Protein AF-A0A3D5P0X3-F1 (afdb_monomer_lite)

pLDDT: mean 80.42, std 10.32, range [43.16, 95.12]

Radius of gyration: 18.26 Å; chains: 1; bounding box: 41×41×48 Å

Foldseek 3Di:
DWDWDWDWDDDPVVLEIKIKTKIKDKDKDADPFWIKIKMKIKMKMWCPPVQVVVQVVCVVVVHDRDDGDIDHDIDMWMKIKIKTKGFPDDDPFKTKIKMWIWMQIPPQGTQKIKIFIKIKGWDADVVPRWIKIKIKTAQIWMDGSDDPSCVVQADTDGKIKIKIWTAPDQFKIKMKMWMACLRDDRDIDIDIDIDGHHSDDDGDDPVVVSDD

Structure (mmCIF, N/CA/C/O backbone):
data_AF-A0A3D5P0X3-F1
#
_entry.id   AF-A0A3D5P0X3-F1
#
loop_
_atom_site.group_PDB
_atom_site.id
_atom_site.type_symbol
_atom_site.label_atom_id
_atom_site.label_alt_id
_atom_site.label_comp_id
_atom_site.label_asym_id
_atom_site.label_entity_id
_atom_site.label_seq_id
_atom_site.pdbx_PDB_ins_code
_atom_site.Cartn_x
_atom_site.Cartn_y
_atom_site.Cartn_z
_atom_site.occupancy
_atom_site.B_iso_or_equiv
_atom_site.auth_seq_id
_atom_site.auth_comp_id
_atom_site.auth_asym_id
_atom_site.auth_atom_id
_atom_site.pdbx_PDB_model_num
ATOM 1 N N . ASN A 1 1 ? -14.175 -5.660 -3.472 1.00 75.94 1 ASN A N 1
ATOM 2 C CA . ASN A 1 1 ? -13.799 -4.363 -4.068 1.00 75.94 1 ASN A CA 1
ATOM 3 C C . ASN A 1 1 ? -13.168 -4.604 -5.422 1.00 75.94 1 ASN A C 1
ATOM 5 O O . ASN A 1 1 ? -12.613 -5.679 -5.632 1.00 75.94 1 ASN A O 1
ATOM 9 N N . ILE A 1 2 ? -13.325 -3.655 -6.342 1.00 74.50 2 ILE A N 1
ATOM 10 C CA . ILE A 1 2 ? -12.630 -3.659 -7.630 1.00 74.50 2 ILE A CA 1
ATOM 11 C C . ILE A 1 2 ? -11.729 -2.434 -7.622 1.00 74.50 2 ILE A C 1
ATOM 13 O O . ILE A 1 2 ? -12.225 -1.319 -7.481 1.00 74.50 2 ILE A O 1
ATOM 17 N N . ASP A 1 3 ? -10.432 -2.665 -7.766 1.00 70.56 3 ASP A N 1
ATOM 18 C CA . ASP A 1 3 ? -9.406 -1.637 -7.711 1.00 70.56 3 ASP A CA 1
ATOM 19 C C . ASP A 1 3 ? -8.737 -1.554 -9.088 1.00 70.56 3 ASP A C 1
ATOM 21 O O . ASP A 1 3 ? -8.225 -2.552 -9.606 1.00 70.56 3 ASP A O 1
ATOM 25 N N . LEU A 1 4 ? -8.765 -0.366 -9.691 1.00 76.19 4 LEU A N 1
ATOM 26 C CA . LEU A 1 4 ? -8.004 -0.039 -10.894 1.00 76.19 4 LEU A CA 1
ATOM 27 C C . LEU A 1 4 ? -6.838 0.854 -10.481 1.00 76.19 4 LEU A C 1
ATOM 29 O O . LEU A 1 4 ? -7.036 1.899 -9.861 1.00 76.19 4 LEU A O 1
ATOM 33 N N . TYR A 1 5 ? -5.633 0.443 -10.843 1.00 73.81 5 TYR A N 1
ATOM 34 C CA . TYR A 1 5 ? -4.409 1.166 -10.559 1.00 73.81 5 TYR A CA 1
ATOM 35 C C . TYR A 1 5 ? -3.684 1.497 -11.853 1.00 73.81 5 TYR A C 1
ATOM 37 O O . TYR A 1 5 ? -3.504 0.633 -12.710 1.00 73.81 5 TYR A O 1
ATOM 45 N N . TYR A 1 6 ? -3.238 2.742 -11.960 1.00 78.25 6 TYR A N 1
ATOM 46 C CA . TYR A 1 6 ? -2.303 3.182 -12.978 1.00 78.25 6 TYR A CA 1
ATOM 47 C C . TYR A 1 6 ? -1.225 4.021 -12.300 1.00 78.25 6 TYR A C 1
ATOM 49 O O . TYR A 1 6 ? -1.551 5.012 -11.643 1.00 78.25 6 TYR A O 1
ATOM 57 N N . ALA A 1 7 ? 0.041 3.642 -12.446 1.00 78.62 7 ALA A N 1
ATOM 58 C CA . ALA A 1 7 ? 1.148 4.473 -12.000 1.00 78.62 7 ALA A CA 1
ATOM 59 C C . ALA A 1 7 ? 2.277 4.549 -12.995 1.00 78.62 7 ALA A C 1
ATOM 61 O O . ALA A 1 7 ? 2.574 3.606 -13.716 1.00 78.62 7 ALA A O 1
ATOM 62 N N . ILE A 1 8 ? 2.929 5.698 -12.938 1.00 82.19 8 ILE A N 1
ATOM 63 C CA . ILE A 1 8 ? 4.083 6.052 -13.736 1.00 82.19 8 ILE A CA 1
ATOM 64 C C . ILE A 1 8 ? 5.255 6.054 -12.761 1.00 82.19 8 ILE A C 1
ATOM 66 O O . ILE A 1 8 ? 5.309 6.879 -11.846 1.00 82.19 8 ILE A O 1
ATOM 70 N N . LEU A 1 9 ? 6.154 5.089 -12.908 1.00 78.06 9 LEU A N 1
ATOM 71 C CA . LEU A 1 9 ? 7.350 4.960 -12.091 1.00 78.06 9 LEU A CA 1
ATOM 72 C C . LEU A 1 9 ? 8.525 5.563 -12.850 1.00 78.06 9 LEU A C 1
ATOM 74 O O . LEU A 1 9 ? 8.864 5.103 -13.937 1.00 78.06 9 LEU A O 1
ATOM 78 N N . THR A 1 10 ? 9.157 6.581 -12.270 1.00 75.38 10 THR A N 1
ATOM 79 C CA . THR A 1 10 ? 10.343 7.229 -12.842 1.00 75.38 10 THR A CA 1
ATOM 80 C C . THR A 1 10 ? 11.492 7.227 -11.848 1.00 75.38 10 THR A C 1
ATOM 82 O O . THR A 1 10 ? 11.309 7.672 -10.714 1.00 75.38 10 THR A O 1
ATOM 85 N N . ASN A 1 11 ? 12.682 6.816 -12.282 1.00 73.12 11 ASN A N 1
ATOM 86 C CA . ASN A 1 11 ? 13.929 6.985 -11.545 1.00 73.12 11 ASN A CA 1
ATOM 87 C C . ASN A 1 11 ? 14.960 7.690 -12.438 1.00 73.12 11 ASN A C 1
ATOM 89 O O . ASN A 1 11 ? 15.508 7.099 -13.363 1.00 73.12 11 ASN A O 1
ATOM 93 N N . ARG A 1 12 ? 15.217 8.968 -12.133 1.00 73.75 12 ARG A N 1
ATOM 94 C CA . ARG A 1 12 ? 16.152 9.825 -12.879 1.00 73.75 12 ARG A CA 1
ATOM 95 C C . ARG A 1 12 ? 17.614 9.404 -12.746 1.00 73.75 12 ARG A C 1
ATOM 97 O O . ARG A 1 12 ? 18.370 9.624 -13.678 1.00 73.75 12 ARG A O 1
ATOM 104 N N . GLU A 1 13 ? 18.024 8.834 -11.612 1.00 72.94 13 GLU A N 1
ATOM 105 C CA . GLU A 1 13 ? 19.428 8.438 -11.398 1.00 72.94 13 GLU A CA 1
ATOM 106 C C . GLU A 1 13 ? 19.843 7.287 -12.321 1.00 72.94 13 GLU A C 1
ATOM 108 O O . GLU A 1 13 ? 21.011 7.157 -12.671 1.00 72.94 13 GLU A O 1
ATOM 113 N N . SER A 1 14 ? 18.876 6.457 -12.706 1.00 68.31 14 SER A N 1
ATOM 114 C CA . SER A 1 14 ? 19.060 5.282 -13.555 1.00 68.31 14 SER A CA 1
ATOM 115 C C . SER A 1 14 ? 18.436 5.426 -14.943 1.00 68.31 14 SER A C 1
ATOM 117 O O . SER A 1 14 ? 18.261 4.407 -15.599 1.00 68.31 14 SER A O 1
ATOM 119 N N . ASP A 1 15 ? 18.026 6.638 -15.331 1.00 74.50 15 ASP A N 1
ATOM 120 C CA . ASP A 1 15 ? 17.301 6.927 -16.579 1.00 74.50 15 ASP A CA 1
ATOM 121 C C . ASP A 1 15 ? 16.182 5.916 -16.887 1.00 74.50 15 ASP A C 1
ATOM 123 O O . ASP A 1 15 ? 16.147 5.241 -17.910 1.00 74.50 15 ASP A O 1
ATOM 127 N N . TYR A 1 16 ? 15.311 5.717 -15.900 1.00 74.44 16 TYR A N 1
ATOM 128 C CA . TYR A 1 16 ? 14.348 4.627 -15.910 1.00 74.44 16 TYR A CA 1
ATOM 129 C C . TYR A 1 16 ? 12.924 5.164 -15.867 1.00 74.44 16 TYR A C 1
ATOM 131 O O . TYR A 1 16 ? 12.566 5.920 -14.953 1.00 74.44 16 TYR A O 1
ATOM 139 N N . ARG A 1 17 ? 12.077 4.686 -16.783 1.00 82.00 17 ARG A N 1
ATOM 140 C CA . ARG A 1 17 ? 10.628 4.887 -16.742 1.00 82.00 17 ARG A CA 1
ATOM 141 C C . ARG A 1 17 ? 9.862 3.600 -17.053 1.00 82.00 17 ARG A C 1
ATOM 143 O O . ARG A 1 17 ? 10.198 2.850 -17.968 1.00 82.00 17 ARG A O 1
ATOM 150 N N . LEU A 1 18 ? 8.789 3.377 -16.298 1.00 83.25 18 LEU A N 1
ATOM 151 C CA . LEU A 1 18 ? 7.866 2.263 -16.487 1.00 83.25 18 LEU A CA 1
ATOM 152 C C . LEU A 1 18 ? 6.456 2.658 -16.052 1.00 83.25 18 LEU A C 1
ATOM 154 O O . LEU A 1 18 ? 6.269 3.184 -14.956 1.00 83.25 18 LEU A O 1
ATOM 158 N N . ASP A 1 19 ? 5.460 2.320 -16.858 1.00 84.69 19 ASP A N 1
ATOM 159 C CA . ASP A 1 19 ? 4.065 2.397 -16.446 1.00 84.69 19 ASP A CA 1
ATOM 160 C C . ASP A 1 19 ? 3.614 1.044 -15.896 1.00 84.69 19 ASP A C 1
ATOM 162 O O . ASP A 1 19 ? 3.943 -0.012 -16.439 1.00 84.69 19 ASP A O 1
ATOM 166 N N . LEU A 1 20 ? 2.817 1.078 -14.834 1.00 81.88 20 LEU A N 1
ATOM 167 C CA . LEU A 1 20 ? 2.130 -0.065 -14.255 1.00 81.88 20 LEU A CA 1
ATOM 168 C C . LEU A 1 20 ? 0.631 0.152 -14.356 1.00 81.88 20 LEU A C 1
ATOM 170 O O . LEU A 1 20 ? 0.114 1.138 -13.838 1.00 81.88 20 LEU A O 1
ATOM 174 N N . ILE A 1 21 ? -0.069 -0.806 -14.953 1.00 84.44 21 ILE A N 1
ATOM 175 C CA . ILE A 1 21 ? -1.528 -0.874 -14.923 1.00 84.44 21 ILE A CA 1
ATOM 176 C C . ILE A 1 21 ? -1.947 -2.156 -14.218 1.00 84.44 21 ILE A C 1
ATOM 178 O O . ILE A 1 21 ? -1.440 -3.229 -14.525 1.00 84.44 21 ILE A O 1
ATOM 182 N N . ALA A 1 22 ? -2.868 -2.075 -13.266 1.00 83.25 22 ALA A N 1
ATOM 183 C CA . ALA A 1 22 ? -3.399 -3.256 -12.606 1.00 83.25 22 ALA A CA 1
ATOM 184 C C . ALA A 1 22 ? -4.907 -3.149 -12.416 1.00 83.25 22 ALA A C 1
ATOM 186 O O . ALA A 1 22 ? -5.425 -2.102 -12.038 1.00 83.25 22 ALA A O 1
ATOM 187 N N . VAL A 1 23 ? -5.598 -4.261 -12.636 1.00 85.06 23 VAL A N 1
ATOM 188 C CA . VAL A 1 23 ? -7.005 -4.439 -12.273 1.00 85.06 23 VAL A CA 1
ATOM 189 C C . VAL A 1 23 ? -7.069 -5.571 -11.274 1.00 85.06 23 VAL A C 1
ATOM 191 O O . VAL A 1 23 ? -6.592 -6.670 -11.560 1.00 85.06 23 VAL A O 1
ATOM 194 N N . ARG A 1 24 ? -7.660 -5.323 -10.109 1.00 84.19 24 ARG A N 1
ATOM 195 C CA . ARG A 1 24 ? -7.753 -6.305 -9.033 1.00 84.19 24 ARG A CA 1
ATOM 196 C C . ARG A 1 24 ? -9.166 -6.402 -8.505 1.00 84.19 24 ARG A C 1
ATOM 198 O O . ARG A 1 24 ? -9.834 -5.397 -8.296 1.00 84.19 24 ARG A O 1
ATOM 205 N N . VAL A 1 25 ? -9.581 -7.625 -8.220 1.00 85.88 25 VAL A N 1
ATOM 206 C CA . VAL A 1 25 ? -10.756 -7.912 -7.409 1.00 85.88 25 VAL A CA 1
ATOM 207 C C . VAL A 1 25 ? -10.269 -8.420 -6.064 1.00 85.88 25 VAL A C 1
ATOM 209 O O . VAL A 1 25 ? -9.531 -9.402 -5.996 1.00 85.88 25 VAL A O 1
ATOM 212 N N . THR A 1 26 ? -10.670 -7.746 -4.992 1.00 85.50 26 THR A N 1
ATOM 213 C CA . THR A 1 26 ? -10.329 -8.111 -3.614 1.00 85.50 26 THR A CA 1
ATOM 214 C C . THR A 1 26 ? -11.579 -8.456 -2.816 1.00 85.50 26 THR A C 1
ATOM 216 O O . THR A 1 26 ? -12.656 -7.880 -3.008 1.00 85.50 26 THR A O 1
ATOM 219 N N . ASN A 1 27 ? -11.443 -9.401 -1.896 1.00 88.62 27 ASN A N 1
ATOM 220 C CA . ASN A 1 27 ? -12.455 -9.756 -0.916 1.00 88.62 27 ASN A CA 1
ATOM 221 C C . ASN A 1 27 ? -11.803 -9.756 0.467 1.00 88.62 27 ASN A C 1
ATOM 223 O O . ASN A 1 27 ? -10.800 -10.438 0.677 1.00 88.62 27 ASN A O 1
ATOM 227 N N . GLU A 1 28 ? -12.363 -8.975 1.388 1.00 88.12 28 GLU A N 1
ATOM 228 C CA . GLU A 1 28 ? -11.917 -8.902 2.773 1.00 88.12 28 GLU A CA 1
ATOM 229 C C . GLU A 1 28 ? -12.963 -9.529 3.695 1.00 88.12 28 GLU A C 1
ATOM 231 O O . GLU A 1 28 ? -14.154 -9.226 3.616 1.00 88.12 28 GLU A O 1
ATOM 236 N N . LYS A 1 29 ? -12.496 -10.375 4.614 1.00 91.62 29 LYS A N 1
ATOM 237 C CA . LYS A 1 29 ? -13.301 -10.960 5.680 1.00 91.62 29 LYS A CA 1
ATOM 238 C C . LYS A 1 29 ? -12.732 -10.567 7.036 1.00 91.62 29 LYS A C 1
ATOM 240 O O . LYS A 1 29 ? -11.593 -10.897 7.366 1.00 91.62 29 LYS A O 1
ATOM 245 N N . THR A 1 30 ? -13.553 -9.910 7.848 1.00 91.56 30 THR A N 1
ATOM 246 C CA . THR A 1 30 ? -13.236 -9.630 9.252 1.00 91.56 30 THR A CA 1
ATOM 247 C C . THR A 1 30 ? -13.530 -10.856 10.115 1.00 91.56 30 THR A C 1
ATOM 249 O O . THR A 1 30 ? -14.570 -11.501 9.982 1.00 91.56 30 THR A O 1
ATOM 252 N N . LEU A 1 31 ? -12.602 -11.174 11.008 1.00 92.06 31 LEU A N 1
ATOM 253 C CA . LEU A 1 31 ? -12.653 -12.272 11.968 1.00 92.06 31 LEU A CA 1
ATOM 254 C C . LEU A 1 31 ? -12.504 -11.706 13.388 1.00 92.06 31 LEU A C 1
ATOM 256 O O . LEU A 1 31 ? -12.133 -10.546 13.575 1.00 92.06 31 LEU A O 1
ATOM 260 N N . SER A 1 32 ? -12.763 -12.520 14.413 1.00 91.06 32 SER A N 1
ATOM 261 C CA . SER A 1 32 ? -12.636 -12.086 15.816 1.00 91.06 32 SER A CA 1
ATOM 262 C C . SER A 1 32 ? -11.223 -11.611 16.169 1.00 91.06 32 SER A C 1
ATOM 264 O O . SER A 1 32 ? -11.055 -10.679 16.951 1.00 91.06 32 SER A O 1
ATOM 266 N N . TRP A 1 33 ? -10.212 -12.225 15.556 1.00 89.88 33 TRP A N 1
ATOM 267 C CA . TRP A 1 33 ? -8.798 -11.956 15.796 1.00 89.88 33 TRP A CA 1
ATOM 268 C C . TRP A 1 33 ? -8.167 -10.990 14.784 1.00 89.88 33 TRP A C 1
ATOM 270 O O . TRP A 1 33 ? -6.977 -10.709 14.895 1.00 89.88 33 TRP A O 1
ATOM 280 N N . GLY A 1 34 ? -8.902 -10.479 13.789 1.00 90.75 34 GLY A N 1
ATOM 281 C CA . GLY A 1 34 ? -8.273 -9.701 12.719 1.00 90.75 34 GLY A CA 1
ATOM 282 C C . GLY A 1 34 ? -9.063 -9.622 11.418 1.00 90.75 34 GLY A C 1
ATOM 283 O O . GLY A 1 34 ? -10.290 -9.674 11.424 1.00 90.75 34 GLY A O 1
ATOM 284 N N . SER A 1 35 ? -8.366 -9.496 10.293 1.00 91.94 35 SER A N 1
ATOM 285 C CA . SER A 1 35 ? -8.963 -9.602 8.961 1.00 91.94 35 SER A CA 1
ATOM 286 C C . SER A 1 35 ? -8.053 -10.345 7.993 1.00 91.94 35 SER A C 1
ATOM 288 O O . SER A 1 35 ? -6.833 -10.413 8.162 1.00 91.94 35 SER A O 1
ATOM 290 N N . VAL A 1 36 ? -8.675 -10.945 6.985 1.00 92.69 36 VAL A N 1
ATOM 291 C CA . VAL A 1 36 ? -7.990 -11.596 5.872 1.00 92.69 36 VAL A CA 1
ATOM 292 C C . VAL A 1 36 ? -8.539 -11.004 4.589 1.00 92.69 36 VAL A C 1
ATOM 294 O O . VAL A 1 36 ? -9.752 -10.984 4.390 1.00 92.69 36 VAL A O 1
ATOM 297 N N . MET A 1 37 ? -7.649 -10.547 3.717 1.00 90.56 37 MET A N 1
ATOM 298 C CA . MET A 1 37 ? -7.975 -10.094 2.377 1.00 90.56 37 MET A CA 1
ATOM 299 C C . MET A 1 37 ? -7.301 -11.004 1.361 1.00 90.56 37 MET A C 1
ATOM 301 O O . MET A 1 37 ? -6.096 -11.238 1.420 1.00 90.56 37 MET A O 1
ATOM 305 N N . LEU A 1 38 ? -8.083 -11.492 0.409 1.00 92.56 38 LEU A N 1
ATOM 306 C CA . LEU A 1 38 ? -7.589 -12.204 -0.760 1.00 92.56 38 LEU A CA 1
ATOM 307 C C . LEU A 1 38 ? -7.955 -11.410 -2.003 1.00 92.56 38 LEU A C 1
ATOM 309 O O . LEU A 1 38 ? -8.989 -10.745 -2.045 1.00 92.56 38 LEU A O 1
ATOM 313 N N . GLY A 1 39 ? -7.118 -11.484 -3.024 1.00 89.44 39 GLY A N 1
ATOM 314 C CA . GLY A 1 39 ? -7.395 -10.835 -4.289 1.00 89.44 39 GLY A CA 1
ATOM 315 C C . GLY A 1 39 ? -6.774 -11.561 -5.458 1.00 89.44 39 GLY A C 1
ATOM 316 O O . GLY A 1 39 ? -5.798 -12.294 -5.313 1.00 89.44 39 GLY A O 1
ATOM 317 N N . PHE A 1 40 ? -7.360 -11.341 -6.620 1.00 92.31 40 PHE A N 1
ATOM 318 C CA . PHE A 1 40 ? -6.848 -11.805 -7.895 1.00 92.31 40 PHE A CA 1
ATOM 319 C C . PHE A 1 40 ? -7.005 -10.687 -8.918 1.00 92.31 40 PHE A C 1
ATOM 321 O O . PHE A 1 40 ? -7.856 -9.807 -8.769 1.00 92.31 40 PHE A O 1
ATOM 328 N N . GLY A 1 41 ? -6.181 -10.690 -9.953 1.00 90.12 41 GLY A N 1
ATOM 329 C CA . GLY A 1 41 ? -6.222 -9.611 -10.923 1.00 90.12 41 GLY A CA 1
ATOM 330 C C . GLY A 1 41 ? -5.272 -9.794 -12.083 1.00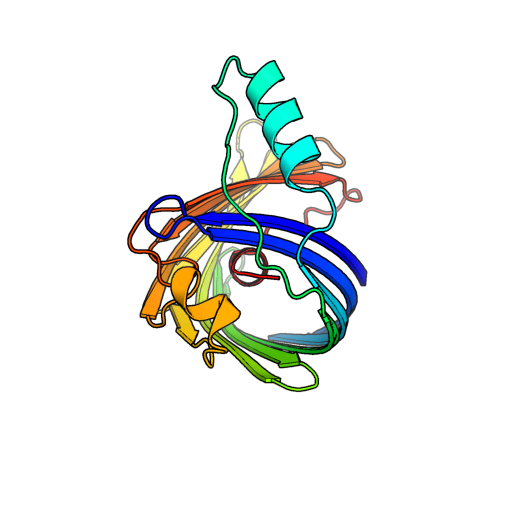 90.12 41 GLY A C 1
ATOM 331 O O . GLY A 1 41 ? -4.597 -10.811 -12.202 1.00 90.12 41 GLY A O 1
ATOM 332 N N . MET A 1 42 ? -5.187 -8.764 -12.908 1.00 89.38 42 MET A N 1
ATOM 333 C CA . MET A 1 42 ? -4.215 -8.649 -13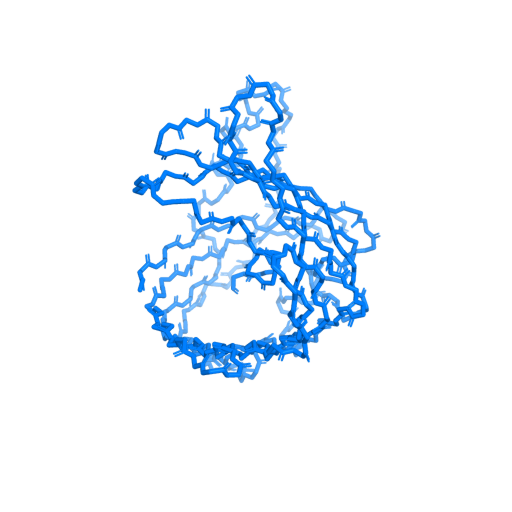.984 1.00 89.38 42 MET A CA 1
ATOM 334 C C . MET A 1 42 ? -3.307 -7.458 -13.714 1.00 89.38 42 MET A C 1
ATOM 336 O O . MET A 1 42 ? -3.758 -6.437 -13.198 1.00 89.38 42 MET A O 1
ATOM 340 N N . ILE A 1 43 ? -2.037 -7.590 -14.076 1.00 86.12 43 ILE A N 1
ATOM 341 C CA . ILE A 1 43 ? -1.056 -6.511 -14.041 1.00 86.12 43 ILE A CA 1
ATOM 342 C C . ILE A 1 43 ? -0.330 -6.451 -15.378 1.00 86.12 43 ILE A C 1
ATOM 344 O O . ILE A 1 43 ? 0.104 -7.476 -15.900 1.00 86.12 43 ILE A O 1
ATOM 348 N N . GLY A 1 44 ? -0.209 -5.254 -15.927 1.00 85.88 44 GLY A N 1
ATOM 349 C CA . GLY A 1 44 ? 0.640 -4.929 -17.056 1.00 85.88 44 GLY A CA 1
ATOM 350 C C . GLY A 1 44 ? 1.755 -3.997 -16.612 1.00 85.88 44 GLY A C 1
ATOM 351 O O . GLY A 1 44 ? 1.533 -3.126 -15.768 1.00 85.88 44 GLY A O 1
ATOM 352 N N . HIS A 1 45 ? 2.936 -4.151 -17.198 1.00 84.75 45 HIS A N 1
ATOM 353 C CA . HIS A 1 45 ? 3.962 -3.114 -17.164 1.00 84.75 45 HIS A CA 1
ATOM 354 C C . HIS A 1 45 ? 4.519 -2.848 -18.550 1.00 84.75 45 HIS A C 1
ATOM 356 O O . HIS A 1 45 ? 4.543 -3.767 -19.364 1.00 84.75 45 HIS A O 1
ATOM 362 N N . GLY A 1 46 ? 4.973 -1.623 -18.793 1.00 84.06 46 GLY A N 1
ATOM 363 C CA . GLY A 1 46 ? 5.570 -1.219 -20.062 1.00 84.06 46 GLY A CA 1
ATOM 364 C C . GLY A 1 46 ? 5.395 0.272 -20.320 1.00 84.06 46 GLY A C 1
ATOM 365 O O . GLY A 1 46 ? 5.325 1.064 -19.381 1.00 84.06 46 GLY A O 1
ATOM 366 N N . ASN A 1 47 ? 5.292 0.647 -21.593 1.00 87.75 47 ASN A N 1
ATOM 367 C CA . ASN A 1 47 ? 4.918 1.995 -22.007 1.00 87.75 47 ASN A CA 1
ATOM 368 C C . ASN A 1 47 ? 3.425 2.035 -22.350 1.00 87.75 47 ASN A C 1
ATOM 370 O O . ASN A 1 47 ? 3.001 1.593 -23.416 1.00 87.75 47 ASN A O 1
ATOM 374 N N . PHE A 1 48 ? 2.625 2.593 -21.447 1.00 86.81 48 PHE A N 1
ATOM 375 C CA . PHE A 1 48 ? 1.187 2.781 -21.617 1.00 86.81 48 PHE A CA 1
ATOM 376 C C . PHE A 1 48 ? 0.827 4.267 -21.752 1.00 86.81 48 PHE A C 1
ATOM 378 O O . PHE A 1 48 ? -0.290 4.670 -21.426 1.00 86.81 48 PHE A O 1
ATOM 385 N N . GLY A 1 49 ? 1.763 5.096 -22.227 1.00 84.31 49 GLY A N 1
ATOM 386 C CA . GLY A 1 49 ? 1.541 6.521 -22.468 1.00 84.31 49 GLY A CA 1
ATOM 387 C C . GLY A 1 49 ? 1.694 7.422 -21.239 1.00 84.31 49 GLY A C 1
ATOM 388 O O . GLY A 1 49 ? 1.272 8.582 -21.284 1.00 84.31 49 GLY A O 1
ATOM 389 N N . GLY A 1 50 ? 2.318 6.935 -20.168 1.00 83.44 50 GLY A N 1
ATOM 390 C CA . GLY A 1 50 ? 2.524 7.670 -18.925 1.00 83.44 50 GLY A CA 1
ATOM 391 C C . GLY A 1 50 ? 3.294 8.973 -19.100 1.00 83.44 50 GLY A C 1
ATOM 392 O O . GLY A 1 50 ? 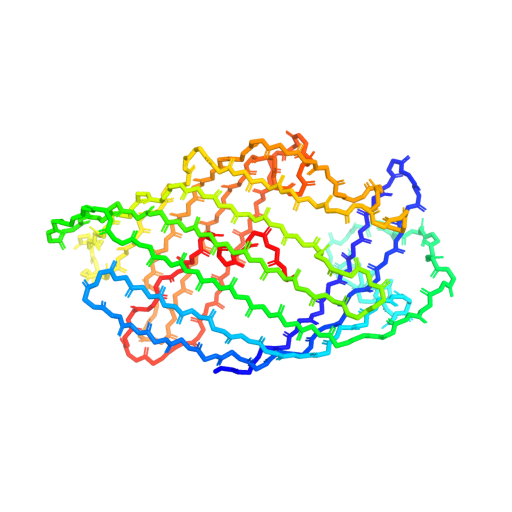2.939 9.958 -18.465 1.00 83.44 50 GLY A O 1
ATOM 393 N N . ALA A 1 51 ? 4.255 9.060 -20.024 1.00 85.62 51 ALA A N 1
ATOM 394 C CA . ALA A 1 51 ? 4.999 10.295 -20.282 1.00 85.62 51 ALA A CA 1
ATOM 395 C C . ALA A 1 51 ? 4.080 11.452 -20.692 1.00 85.62 51 ALA A C 1
ATOM 397 O O . ALA A 1 51 ? 4.259 12.571 -20.221 1.00 85.62 51 ALA A O 1
ATOM 398 N N . LYS A 1 52 ? 3.038 11.188 -21.495 1.00 85.75 52 LYS A N 1
ATOM 399 C CA . LYS A 1 52 ? 2.066 12.223 -21.882 1.00 85.75 52 LYS A CA 1
ATOM 400 C C . LYS A 1 52 ? 1.288 12.730 -20.673 1.00 85.75 52 LYS A C 1
ATOM 402 O O . LYS A 1 52 ? 1.119 13.935 -20.517 1.00 85.75 52 LYS A O 1
ATOM 407 N N . ILE A 1 53 ? 0.841 11.815 -19.811 1.00 84.25 53 ILE A N 1
ATOM 408 C CA . ILE A 1 53 ? 0.129 12.150 -18.571 1.00 84.25 53 ILE A CA 1
ATOM 409 C C . ILE A 1 53 ? 1.062 12.933 -17.640 1.00 84.25 53 ILE A C 1
ATOM 411 O O . ILE A 1 53 ? 0.665 13.961 -17.089 1.00 84.25 53 ILE A O 1
ATOM 415 N N . GLN A 1 54 ? 2.312 12.481 -17.517 1.00 83.38 54 GLN A N 1
ATOM 416 C CA . GLN A 1 54 ? 3.319 13.078 -16.655 1.00 83.38 54 GLN A CA 1
ATOM 417 C C . GLN A 1 54 ? 3.639 14.513 -17.064 1.00 83.38 54 GLN A C 1
ATOM 419 O O . GLN A 1 54 ? 3.531 15.453 -16.276 1.00 83.38 54 GLN A O 1
ATOM 424 N N . ASN A 1 55 ? 3.973 14.687 -18.336 1.00 85.75 55 ASN A N 1
ATOM 425 C CA . ASN A 1 55 ? 4.376 15.971 -18.882 1.00 85.75 55 ASN A CA 1
ATOM 426 C C . ASN A 1 55 ? 3.191 16.946 -18.959 1.00 85.75 55 ASN A C 1
ATOM 428 O O . ASN A 1 55 ? 3.378 18.152 -18.795 1.00 85.75 55 ASN A O 1
ATOM 432 N N . TRP A 1 56 ? 1.957 16.446 -19.101 1.00 86.31 56 TRP A N 1
ATOM 433 C CA . TRP A 1 56 ? 0.757 17.276 -19.000 1.00 86.31 56 TRP A CA 1
ATOM 434 C C . TRP A 1 56 ? 0.607 17.918 -17.613 1.00 86.31 56 TRP A C 1
ATOM 436 O O . TRP A 1 56 ? 0.424 19.134 -17.533 1.00 86.31 56 TRP A O 1
ATOM 446 N N . TYR A 1 57 ? 0.745 17.156 -16.519 1.00 80.75 57 TYR A N 1
ATOM 447 C CA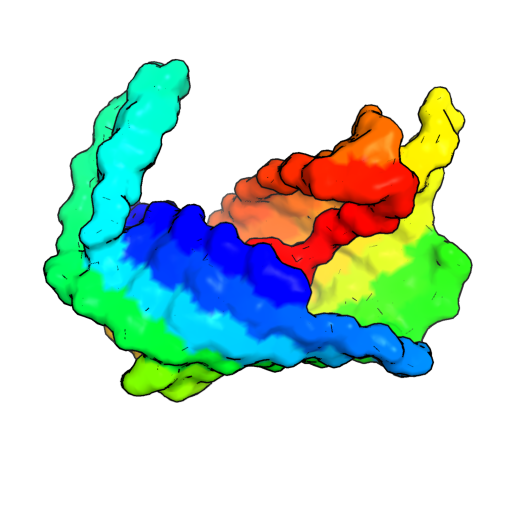 . TYR A 1 57 ? 0.634 17.746 -15.179 1.00 80.75 57 TYR A CA 1
ATOM 448 C C . TYR A 1 57 ? 1.858 18.603 -14.811 1.00 80.75 57 TYR A C 1
ATOM 450 O O . TYR A 1 57 ? 1.703 19.617 -14.131 1.00 80.75 57 TYR A O 1
ATOM 458 N N . HIS A 1 58 ? 3.060 18.264 -15.301 1.00 82.25 58 HIS A N 1
ATOM 459 C CA . HIS A 1 58 ? 4.246 19.124 -15.162 1.00 82.25 58 HIS A CA 1
ATOM 460 C C . HIS A 1 58 ? 4.004 20.496 -15.789 1.00 82.25 58 HIS A C 1
ATOM 462 O O . HIS A 1 58 ? 4.262 21.516 -15.151 1.00 82.25 58 HIS A O 1
ATOM 468 N N . LYS A 1 59 ? 3.425 20.522 -16.994 1.00 87.44 59 LYS A N 1
ATOM 469 C CA . LYS A 1 59 ? 3.083 21.758 -17.700 1.00 87.44 59 LYS A CA 1
ATOM 470 C C . LYS A 1 59 ? 2.094 22.621 -16.917 1.00 87.44 59 LYS A C 1
ATOM 472 O O . LYS A 1 59 ? 2.275 23.833 -16.861 1.00 87.44 59 LYS A O 1
ATOM 477 N N . LEU A 1 60 ? 1.083 22.017 -16.283 1.00 86.25 60 LEU A N 1
ATOM 478 C CA . LEU A 1 60 ? 0.143 22.746 -15.418 1.00 86.25 60 LEU A CA 1
ATOM 479 C C . LEU A 1 60 ? 0.831 23.376 -14.197 1.00 86.25 60 LEU A C 1
ATOM 481 O O . LEU A 1 60 ? 0.429 24.449 -13.759 1.00 86.25 60 LEU A O 1
ATOM 485 N N . GLY A 1 61 ? 1.866 22.722 -13.664 1.00 81.69 61 GLY A N 1
ATOM 486 C CA . GLY A 1 61 ? 2.657 23.212 -12.533 1.00 81.69 61 GLY A CA 1
ATOM 487 C C . GLY A 1 61 ? 3.841 24.112 -12.903 1.00 81.69 61 GLY A C 1
ATOM 488 O O . GLY A 1 61 ? 4.584 24.505 -12.010 1.00 81.69 61 GLY A O 1
ATOM 489 N N . GLY A 1 62 ? 4.051 24.422 -14.190 1.00 82.88 62 GLY A N 1
ATOM 490 C CA . GLY A 1 62 ? 5.206 25.203 -14.654 1.00 82.88 62 GLY A CA 1
ATOM 491 C C . GLY A 1 62 ? 6.550 24.468 -14.554 1.00 82.88 62 GLY A C 1
ATOM 492 O O . GLY A 1 62 ? 7.600 25.107 -14.536 1.00 82.88 62 GLY A O 1
ATOM 493 N N . TYR A 1 63 ? 6.532 23.137 -14.466 1.00 83.56 63 TYR A N 1
ATOM 494 C CA . TYR A 1 63 ? 7.732 22.307 -14.409 1.00 83.56 63 TYR A CA 1
ATOM 495 C C . TYR A 1 63 ? 8.213 21.910 -15.808 1.00 83.56 63 TYR A C 1
ATOM 497 O O . TYR A 1 63 ? 7.418 21.755 -16.736 1.00 83.56 63 TYR A O 1
ATOM 505 N N . ASN A 1 64 ? 9.523 21.681 -15.931 1.00 84.06 64 ASN A N 1
ATOM 506 C CA . ASN A 1 64 ? 10.129 21.169 -17.158 1.00 84.06 64 ASN A CA 1
ATOM 507 C C . ASN A 1 64 ? 9.619 19.765 -17.501 1.00 84.06 64 ASN A C 1
ATOM 509 O O . ASN A 1 64 ? 9.281 18.965 -16.615 1.00 84.06 64 ASN A O 1
ATOM 513 N N . GLU A 1 65 ? 9.618 19.483 -18.802 1.00 82.31 65 GLU A N 1
ATOM 514 C CA . GLU A 1 65 ? 9.310 18.169 -19.347 1.00 82.31 65 GLU A CA 1
ATOM 515 C C . GLU A 1 65 ? 10.286 17.114 -18.812 1.00 82.31 65 GLU A C 1
ATOM 517 O O . GLU A 1 65 ? 11.476 17.381 -18.629 1.00 82.31 65 GLU A O 1
ATOM 522 N N . VAL A 1 66 ? 9.769 15.921 -18.518 1.00 80.00 66 VAL A N 1
ATOM 523 C CA . VAL A 1 66 ? 10.594 14.781 -18.120 1.00 80.00 66 VAL A CA 1
ATOM 524 C C . VAL A 1 66 ? 10.801 13.902 -19.341 1.00 80.00 66 VAL A C 1
ATOM 526 O O . VAL A 1 66 ? 9.908 13.136 -19.721 1.00 80.00 66 VAL A O 1
ATOM 529 N N . ASP A 1 67 ? 11.987 14.018 -19.923 1.00 79.94 67 ASP A N 1
ATOM 530 C CA . ASP A 1 67 ? 12.462 13.170 -21.009 1.00 79.94 67 ASP A CA 1
ATOM 531 C C . ASP A 1 67 ? 13.303 12.037 -20.406 1.00 79.94 67 ASP A C 1
ATOM 533 O O . ASP A 1 67 ? 14.393 12.271 -19.892 1.00 79.94 67 ASP A O 1
ATOM 537 N N . LEU A 1 68 ? 12.702 10.851 -20.323 1.00 82.06 68 LEU A N 1
ATOM 538 C CA . LEU A 1 68 ? 13.299 9.614 -19.807 1.00 82.06 68 LEU A CA 1
ATOM 539 C C . LEU A 1 68 ? 12.801 8.482 -20.701 1.00 82.06 68 LEU A C 1
ATOM 541 O O . LEU A 1 68 ? 11.589 8.421 -20.979 1.00 82.06 68 LEU A O 1
ATOM 545 N N . GLU A 1 69 ? 13.704 7.595 -21.104 1.00 79.62 69 GLU A N 1
ATOM 546 C CA . GLU A 1 69 ? 13.368 6.453 -21.952 1.00 79.62 69 GLU A CA 1
ATOM 547 C C . GLU A 1 69 ? 12.507 5.425 -21.204 1.00 79.62 69 GLU A C 1
ATOM 549 O O . GLU A 1 69 ? 12.600 5.232 -19.987 1.00 79.62 69 GLU A O 1
ATOM 554 N N . TYR A 1 70 ? 11.616 4.774 -21.952 1.00 80.12 70 TYR A N 1
ATOM 555 C CA . TYR A 1 70 ? 10.830 3.654 -21.448 1.00 80.12 70 TYR A CA 1
ATOM 556 C C . TYR A 1 70 ? 11.600 2.352 -21.615 1.00 80.12 70 TYR A C 1
ATOM 558 O O . TYR A 1 70 ? 12.290 2.160 -22.609 1.00 80.12 70 TYR A O 1
ATOM 566 N N . LEU A 1 71 ? 11.383 1.405 -20.703 1.00 69.62 71 LEU A N 1
ATOM 567 C CA . LEU A 1 71 ? 11.713 0.014 -20.996 1.00 69.62 71 LEU A CA 1
ATOM 568 C C . LEU A 1 71 ? 10.898 -0.482 -22.202 1.00 69.62 71 LEU A C 1
ATOM 570 O O . LEU A 1 71 ? 9.667 -0.405 -22.192 1.00 69.62 71 LEU A O 1
ATOM 574 N N . ASP A 1 72 ? 11.586 -1.040 -23.199 1.00 66.75 72 ASP A N 1
ATOM 575 C CA . ASP A 1 72 ? 10.985 -1.518 -24.453 1.00 66.75 72 ASP A CA 1
ATOM 576 C C . ASP A 1 72 ? 9.998 -2.685 -24.261 1.00 66.75 72 ASP A C 1
ATOM 578 O O . ASP A 1 72 ? 9.104 -2.910 -25.081 1.00 66.75 72 ASP A O 1
ATOM 582 N N . GLU A 1 73 ? 10.108 -3.432 -23.161 1.00 74.50 73 GLU A N 1
ATOM 583 C CA . GLU A 1 73 ? 9.295 -4.623 -22.931 1.00 74.50 73 GLU A CA 1
ATOM 584 C C . GLU A 1 73 ? 7.989 -4.317 -22.189 1.00 74.50 73 GLU A C 1
ATOM 586 O O . GLU A 1 73 ? 7.963 -4.013 -20.991 1.00 74.50 73 GLU A O 1
ATOM 591 N N . SER A 1 74 ? 6.873 -4.489 -22.904 1.00 78.50 74 SER A N 1
ATOM 592 C CA . SER A 1 74 ? 5.538 -4.508 -22.307 1.00 78.50 74 SER A CA 1
ATOM 593 C C . SER A 1 74 ? 5.084 -5.942 -22.046 1.00 78.50 74 SER A C 1
ATOM 595 O O . SER A 1 74 ? 4.997 -6.745 -22.974 1.00 78.50 74 SER A O 1
ATOM 597 N N . THR A 1 75 ? 4.744 -6.276 -20.800 1.00 82.75 75 THR A N 1
ATOM 598 C CA . THR A 1 75 ? 4.209 -7.606 -20.464 1.00 82.75 75 THR A CA 1
ATOM 599 C C . THR A 1 75 ? 2.981 -7.519 -19.573 1.00 82.75 75 THR A C 1
ATOM 601 O O . THR A 1 75 ? 2.839 -6.604 -18.762 1.00 82.75 75 THR A O 1
ATOM 604 N N . PHE A 1 76 ? 2.112 -8.522 -19.695 1.00 86.25 76 PHE A N 1
ATOM 605 C CA . PHE A 1 76 ? 0.940 -8.709 -18.849 1.00 86.25 76 PHE A CA 1
ATOM 606 C C . PHE A 1 76 ? 1.041 -10.029 -18.092 1.00 86.25 76 PHE A C 1
ATOM 608 O O . PHE A 1 76 ? 1.601 -11.007 -18.580 1.00 86.25 76 PHE A O 1
ATOM 615 N N . GLY A 1 77 ? 0.488 -10.066 -16.887 1.00 87.31 77 GLY A N 1
ATOM 616 C CA . GLY A 1 77 ? 0.415 -11.271 -16.075 1.00 87.31 77 GLY A CA 1
ATOM 617 C C . GLY A 1 77 ? -0.798 -11.264 -15.160 1.00 87.31 77 GLY A C 1
ATOM 618 O O . GLY A 1 77 ? -1.439 -10.234 -14.949 1.00 87.31 77 GLY A O 1
ATOM 619 N N . ILE A 1 78 ? -1.098 -12.429 -14.599 1.00 89.56 78 ILE A N 1
ATOM 620 C CA . ILE A 1 78 ? -2.115 -12.575 -13.562 1.00 89.56 78 ILE A CA 1
ATOM 621 C C . ILE A 1 78 ? -1.433 -12.360 -12.213 1.00 89.56 78 ILE A C 1
ATOM 623 O O . ILE A 1 78 ? -0.272 -12.726 -12.023 1.00 89.56 78 ILE A O 1
ATOM 627 N N . THR A 1 79 ? -2.159 -11.757 -11.281 1.00 88.50 79 THR A N 1
ATOM 628 C CA . THR A 1 79 ? -1.728 -11.558 -9.900 1.00 88.50 79 THR A CA 1
ATOM 629 C C . THR A 1 79 ? -2.671 -12.253 -8.938 1.00 88.50 79 THR A C 1
ATOM 631 O O . THR A 1 79 ? -3.881 -12.291 -9.163 1.00 88.50 79 THR A O 1
ATOM 634 N N . ALA A 1 80 ? -2.114 -12.777 -7.855 1.00 90.25 80 ALA A N 1
ATOM 635 C CA . ALA A 1 80 ? -2.851 -13.248 -6.697 1.00 90.25 80 ALA A CA 1
ATOM 636 C C . ALA A 1 80 ? -2.261 -12.586 -5.455 1.00 90.25 80 ALA A C 1
ATOM 638 O O . ALA A 1 80 ? -1.060 -12.660 -5.217 1.00 90.25 80 ALA A O 1
ATOM 639 N N . THR A 1 81 ? -3.096 -11.931 -4.662 1.00 88.88 81 THR A N 1
ATOM 640 C CA . THR A 1 81 ? -2.675 -11.187 -3.475 1.00 88.88 81 THR A CA 1
ATOM 641 C C . THR A 1 81 ? -3.308 -11.776 -2.234 1.00 88.88 81 THR A C 1
ATOM 643 O O . THR A 1 81 ? -4.489 -12.125 -2.245 1.00 88.88 81 THR A O 1
ATOM 646 N N . ALA A 1 82 ? -2.555 -11.816 -1.145 1.00 90.94 82 ALA A N 1
ATOM 647 C CA . ALA A 1 82 ? -3.073 -12.180 0.161 1.00 90.94 82 ALA A CA 1
ATOM 648 C C . ALA A 1 82 ? -2.554 -11.202 1.209 1.00 90.94 82 ALA A C 1
ATOM 650 O O . ALA A 1 82 ? -1.381 -10.837 1.202 1.00 90.94 82 ALA A O 1
ATOM 651 N N . GLN A 1 83 ? -3.425 -10.801 2.124 1.00 91.19 83 GLN A N 1
ATOM 652 C CA . GLN A 1 83 ? -3.084 -10.000 3.285 1.00 91.19 83 GLN A CA 1
ATOM 653 C C . GLN A 1 83 ? -3.796 -10.560 4.510 1.00 91.19 83 GLN A C 1
ATOM 655 O O . GLN A 1 83 ? -4.985 -10.862 4.479 1.00 91.19 83 GLN A O 1
ATOM 660 N N . VAL A 1 84 ? -3.059 -10.677 5.604 1.00 92.69 84 VAL A N 1
ATOM 661 C CA . VAL A 1 84 ? -3.582 -11.039 6.916 1.00 92.69 84 VAL A CA 1
ATOM 662 C C . VAL A 1 84 ? -3.221 -9.919 7.869 1.00 92.69 84 VAL A C 1
ATOM 664 O O . VAL A 1 84 ? -2.064 -9.510 7.931 1.00 92.69 84 VAL A O 1
ATOM 667 N N . GLN A 1 85 ? -4.201 -9.438 8.620 1.00 92.69 85 GLN A N 1
ATOM 668 C CA . GLN A 1 85 ? -4.002 -8.511 9.721 1.00 92.69 85 GLN A CA 1
ATOM 669 C C . GLN A 1 85 ? -4.444 -9.195 11.009 1.00 92.69 85 GLN A C 1
ATOM 671 O O . GLN A 1 85 ? -5.589 -9.622 11.120 1.00 92.69 85 GLN A O 1
ATOM 676 N N . ASN A 1 86 ? -3.552 -9.295 11.989 1.00 94.25 86 ASN A N 1
ATOM 677 C CA . ASN A 1 86 ? -3.847 -9.878 13.292 1.00 94.25 86 ASN A CA 1
ATOM 678 C C . ASN A 1 86 ? -3.917 -8.775 14.350 1.00 94.25 86 ASN A C 1
ATOM 680 O O . ASN A 1 86 ? -3.022 -7.938 14.456 1.00 94.25 86 ASN A O 1
ATOM 684 N N . ARG A 1 87 ? -4.994 -8.765 15.135 1.00 94.56 87 ARG A N 1
ATOM 685 C CA . ARG A 1 87 ? -5.203 -7.825 16.230 1.00 94.56 87 ARG A CA 1
ATOM 686 C C . ARG A 1 87 ? -4.533 -8.361 17.490 1.00 94.56 87 ARG A C 1
ATOM 688 O O . ARG A 1 87 ? -5.103 -9.174 18.206 1.00 94.56 87 ARG A O 1
ATOM 695 N N . ILE A 1 88 ? -3.341 -7.847 17.766 1.00 95.12 88 ILE A N 1
ATOM 696 C CA . ILE A 1 88 ? -2.540 -8.233 18.932 1.00 95.12 88 ILE A CA 1
ATOM 697 C C . ILE A 1 88 ? -3.165 -7.680 20.214 1.00 95.12 88 ILE A C 1
ATOM 699 O O . ILE A 1 88 ? -3.209 -8.355 21.238 1.00 95.12 88 ILE A O 1
ATOM 703 N N . TRP A 1 89 ? -3.643 -6.434 20.166 1.00 94.94 89 TRP A N 1
ATOM 704 C CA . TRP A 1 89 ? -4.177 -5.757 21.341 1.00 94.94 89 TRP A CA 1
ATOM 705 C C . TRP A 1 89 ? -5.180 -4.666 20.965 1.00 94.94 89 TRP A C 1
ATOM 707 O O . TRP A 1 89 ? -5.010 -3.978 19.955 1.00 94.94 89 TRP A O 1
ATOM 717 N N . GLN A 1 90 ? -6.215 -4.489 21.790 1.00 93.94 90 GLN A N 1
ATOM 718 C CA . GLN A 1 90 ? -7.268 -3.504 21.558 1.00 93.94 90 GLN A CA 1
ATOM 719 C C . GLN A 1 90 ? -7.775 -2.866 22.852 1.00 93.94 90 GLN A C 1
ATOM 721 O O . GLN A 1 90 ? -8.130 -3.542 23.815 1.00 93.94 90 GLN A O 1
ATOM 726 N N . LYS A 1 91 ? -7.888 -1.542 22.811 1.00 93.50 91 LYS A N 1
ATOM 727 C CA . LYS A 1 91 ? -8.645 -0.684 23.724 1.00 93.50 91 LYS A CA 1
ATOM 728 C C . LYS A 1 91 ? -9.629 0.178 22.915 1.00 93.50 91 LYS A C 1
ATOM 730 O O . LYS A 1 91 ? -9.504 0.235 21.692 1.00 93.50 91 LYS A O 1
ATOM 735 N N . PRO A 1 92 ? -10.587 0.877 23.558 1.00 88.06 92 PRO A N 1
ATOM 736 C CA . PRO A 1 92 ? -11.645 1.622 22.862 1.00 88.06 92 PRO A CA 1
ATOM 737 C C . PRO A 1 92 ? -11.170 2.587 21.768 1.00 88.06 92 PRO A C 1
ATOM 739 O O . PRO A 1 92 ? -11.872 2.783 20.781 1.00 88.06 92 PRO A O 1
ATOM 742 N N . HIS A 1 93 ? -9.974 3.161 21.919 1.00 89.94 93 HIS A N 1
ATOM 743 C CA . HIS A 1 93 ? -9.418 4.122 20.964 1.00 89.94 93 HIS A CA 1
ATOM 744 C C . HIS A 1 93 ? -8.051 3.737 20.418 1.00 89.94 93 HIS A C 1
ATOM 746 O O . HIS A 1 93 ? -7.478 4.499 19.648 1.00 89.94 93 HIS A O 1
ATOM 752 N N . THR A 1 94 ? -7.527 2.575 20.799 1.00 93.31 94 THR A N 1
ATOM 753 C CA . THR A 1 94 ? -6.157 2.187 20.476 1.00 93.31 94 THR A CA 1
ATOM 754 C C . THR A 1 94 ? -6.132 0.736 20.045 1.00 93.31 94 THR A C 1
ATOM 756 O O . THR A 1 94 ? -6.645 -0.129 20.748 1.00 93.31 94 THR A O 1
ATOM 759 N N . THR A 1 95 ? -5.542 0.444 18.893 1.00 93.00 95 THR A N 1
ATOM 760 C CA . THR A 1 95 ? -5.402 -0.925 18.392 1.00 93.00 95 THR A CA 1
ATOM 761 C C . THR A 1 95 ? -3.985 -1.151 17.906 1.00 93.00 95 THR A C 1
ATOM 763 O O . THR A 1 95 ? -3.494 -0.405 17.063 1.00 93.00 95 THR A O 1
ATOM 766 N N . ILE A 1 96 ? -3.351 -2.210 18.400 1.00 93.31 96 ILE A N 1
ATOM 767 C CA . ILE A 1 96 ? -2.092 -2.715 17.860 1.00 93.31 96 ILE A CA 1
ATOM 768 C C . ILE A 1 96 ? -2.421 -3.922 16.992 1.00 93.31 96 ILE A C 1
ATOM 770 O O . ILE A 1 96 ? -3.168 -4.820 17.390 1.00 93.31 96 ILE A O 1
ATOM 774 N N . SER A 1 97 ? -1.887 -3.938 15.780 1.00 94.00 97 SER A N 1
ATOM 775 C CA . SER A 1 97 ? -2.048 -5.053 14.853 1.00 94.00 97 SER A CA 1
ATOM 776 C C . SER A 1 97 ? -0.726 -5.397 14.198 1.00 94.00 97 SER A C 1
ATOM 778 O O . SER A 1 97 ? 0.069 -4.500 13.940 1.00 94.00 97 SER A O 1
ATOM 780 N N . SER A 1 98 ? -0.508 -6.671 13.894 1.00 93.81 98 SER A N 1
ATOM 781 C CA . SER A 1 98 ? 0.468 -7.060 12.883 1.00 93.81 98 SER A CA 1
ATOM 782 C C . SER A 1 98 ? -0.218 -7.226 11.540 1.00 93.81 98 SER A C 1
ATOM 784 O O . SER A 1 98 ? -1.421 -7.488 11.471 1.00 93.81 98 SER A O 1
ATOM 786 N N . PHE A 1 99 ? 0.547 -7.089 10.466 1.00 91.62 99 PHE A N 1
ATOM 787 C CA . PHE A 1 99 ? 0.100 -7.492 9.145 1.00 91.62 99 PHE A CA 1
ATOM 788 C C . PHE A 1 99 ? 1.197 -8.255 8.416 1.00 91.62 99 PHE A C 1
ATOM 790 O O . PHE A 1 99 ? 2.388 -8.053 8.656 1.00 91.62 99 PHE A O 1
ATOM 797 N N . LEU A 1 100 ? 0.760 -9.112 7.506 1.00 91.75 100 LEU A N 1
ATOM 798 C CA . LEU A 1 100 ? 1.584 -9.760 6.504 1.00 91.75 100 LEU A CA 1
ATOM 799 C C . LEU A 1 100 ? 0.827 -9.678 5.183 1.00 91.75 100 LEU A C 1
ATOM 801 O O . LEU A 1 100 ? -0.355 -10.012 5.136 1.00 91.75 100 LEU A O 1
ATOM 805 N N . ALA A 1 101 ? 1.484 -9.227 4.125 1.00 89.00 101 ALA A N 1
ATOM 806 C CA . ALA A 1 101 ? 0.913 -9.159 2.794 1.00 89.00 101 ALA A CA 1
ATOM 807 C C . ALA A 1 101 ? 1.907 -9.669 1.756 1.00 89.00 101 ALA A C 1
ATOM 809 O O . ALA A 1 101 ? 3.113 -9.450 1.858 1.00 89.00 101 ALA A O 1
ATOM 810 N N . THR A 1 102 ? 1.380 -10.343 0.747 1.00 88.62 102 THR A N 1
ATOM 811 C CA . THR A 1 102 ? 2.149 -10.926 -0.343 1.00 88.62 102 THR A CA 1
ATOM 812 C C . THR A 1 102 ? 1.383 -10.811 -1.648 1.00 88.62 102 THR A C 1
ATOM 814 O O . THR A 1 102 ? 0.147 -10.776 -1.666 1.00 88.62 102 THR A O 1
ATOM 817 N N . SER A 1 103 ? 2.132 -10.776 -2.741 1.00 84.94 103 SER A N 1
ATOM 818 C CA . SER A 1 103 ? 1.601 -10.875 -4.091 1.00 84.94 103 SER A CA 1
ATOM 819 C C . SER A 1 103 ? 2.395 -11.907 -4.871 1.00 84.94 103 SER A C 1
ATOM 821 O O . SER A 1 103 ? 3.623 -11.938 -4.806 1.00 84.94 103 SER A O 1
ATOM 823 N N . LEU A 1 104 ? 1.685 -12.744 -5.614 1.00 86.00 104 LEU A N 1
ATOM 824 C CA . LEU A 1 104 ? 2.221 -13.667 -6.599 1.00 86.00 104 LEU A CA 1
ATOM 825 C C . LEU A 1 104 ? 1.853 -13.156 -7.984 1.00 86.00 104 LEU A C 1
ATOM 827 O O . LEU A 1 104 ? 0.716 -12.736 -8.197 1.00 86.00 104 LEU A O 1
ATOM 831 N N . ARG A 1 105 ? 2.778 -13.252 -8.934 1.00 81.94 105 ARG A N 1
ATOM 832 C CA . ARG A 1 105 ? 2.544 -12.896 -10.332 1.00 81.94 105 ARG A CA 1
ATOM 833 C C . ARG A 1 105 ? 3.045 -13.996 -11.261 1.00 81.94 105 ARG A C 1
ATOM 835 O O . ARG A 1 105 ? 4.088 -14.615 -11.034 1.00 81.94 105 ARG A O 1
ATOM 842 N N . THR A 1 106 ? 2.281 -14.258 -12.317 1.00 80.06 106 THR A N 1
ATOM 843 C CA . THR A 1 106 ? 2.653 -15.237 -13.346 1.00 80.06 106 THR A CA 1
ATOM 844 C C . THR A 1 106 ? 3.991 -14.872 -13.991 1.00 80.06 106 THR A C 1
ATOM 846 O O . THR A 1 106 ? 4.236 -13.705 -14.282 1.00 80.06 106 THR A O 1
ATOM 849 N N . GLY A 1 107 ? 4.853 -15.868 -14.214 1.00 69.56 107 GLY A N 1
ATOM 850 C CA . GLY A 1 107 ? 6.183 -15.693 -14.815 1.00 69.56 107 GLY A CA 1
ATOM 851 C C . GLY A 1 107 ? 7.266 -15.202 -13.850 1.00 69.56 107 GLY A C 1
ATOM 852 O O . GLY A 1 107 ? 8.445 -15.326 -14.156 1.00 69.56 107 GLY A O 1
ATOM 853 N N . THR A 1 108 ? 6.888 -14.692 -12.675 1.00 67.38 108 THR A N 1
ATOM 854 C CA . THR A 1 108 ? 7.822 -14.023 -11.755 1.00 67.38 108 THR A CA 1
ATOM 855 C C . THR A 1 108 ? 7.772 -14.601 -10.338 1.00 67.38 108 THR A C 1
ATOM 857 O O . THR A 1 108 ? 8.697 -14.399 -9.560 1.00 67.38 108 THR A O 1
ATOM 860 N N . GLY A 1 109 ? 6.712 -15.341 -9.990 1.00 70.12 109 GLY A N 1
ATOM 861 C CA . GLY A 1 109 ? 6.542 -15.944 -8.669 1.00 70.12 109 GLY A CA 1
ATOM 862 C C . GLY A 1 109 ? 6.145 -14.910 -7.616 1.00 70.12 109 GLY A C 1
ATOM 863 O O . GLY A 1 109 ? 5.304 -14.044 -7.874 1.00 70.12 109 GLY A O 1
ATOM 864 N N . VAL A 1 110 ? 6.718 -15.001 -6.413 1.00 70.06 110 VAL A N 1
ATOM 865 C CA . VAL A 1 110 ? 6.496 -13.999 -5.359 1.00 70.06 110 VAL A CA 1
ATOM 866 C C . VAL A 1 110 ? 7.004 -12.648 -5.861 1.00 70.06 110 VAL A C 1
ATOM 868 O O . VAL A 1 110 ? 8.164 -12.508 -6.213 1.00 70.06 110 VAL A O 1
ATOM 871 N N . SER A 1 111 ? 6.122 -11.658 -5.927 1.00 76.88 111 SER A N 1
ATOM 872 C CA . SER A 1 111 ? 6.442 -10.295 -6.370 1.00 76.88 111 SER A CA 1
ATOM 873 C C . SER A 1 111 ? 6.833 -9.403 -5.200 1.00 76.88 111 SER A C 1
ATOM 875 O O . SER A 1 111 ? 7.715 -8.559 -5.323 1.00 76.88 111 SER A O 1
ATOM 877 N N . TYR A 1 112 ? 6.197 -9.606 -4.047 1.00 80.31 112 TYR A N 1
ATOM 878 C CA . TYR A 1 112 ? 6.614 -8.995 -2.795 1.00 80.31 112 TYR A CA 1
ATOM 879 C C . TYR A 1 112 ? 6.146 -9.811 -1.598 1.00 80.31 112 TYR A C 1
ATOM 881 O O . TYR A 1 112 ? 5.149 -10.527 -1.664 1.00 80.31 112 TYR A O 1
ATOM 889 N N . LEU A 1 113 ? 6.836 -9.616 -0.483 1.00 84.81 113 LEU A N 1
ATOM 890 C CA . LEU A 1 113 ? 6.411 -9.976 0.855 1.00 84.81 113 LEU A CA 1
ATOM 891 C C . LEU A 1 113 ? 6.665 -8.773 1.763 1.00 84.81 113 LEU A C 1
ATOM 893 O O . LEU A 1 113 ? 7.779 -8.260 1.835 1.00 84.81 113 LEU A O 1
ATOM 897 N N . ARG A 1 114 ? 5.635 -8.319 2.467 1.00 85.38 114 ARG A N 1
ATOM 898 C CA . ARG A 1 114 ? 5.734 -7.212 3.418 1.00 85.38 114 ARG A CA 1
ATOM 899 C C . ARG A 1 114 ? 5.020 -7.551 4.704 1.00 85.38 114 ARG A C 1
ATOM 901 O O . ARG A 1 114 ? 4.027 -8.273 4.697 1.00 85.38 114 ARG A O 1
ATOM 908 N N . GLY A 1 115 ? 5.478 -6.979 5.798 1.00 88.50 115 GLY A N 1
ATOM 909 C CA . GLY A 1 115 ? 4.806 -7.119 7.076 1.00 88.50 115 GLY A CA 1
ATOM 910 C C . GLY A 1 115 ? 5.304 -6.102 8.076 1.00 88.50 115 GLY A C 1
ATOM 911 O O . GLY A 1 115 ? 6.220 -5.335 7.791 1.00 88.50 115 GLY A O 1
ATOM 912 N N . GLY A 1 116 ? 4.682 -6.072 9.245 1.00 91.38 116 GLY A N 1
ATOM 913 C CA . GLY A 1 116 ? 5.069 -5.153 10.307 1.00 91.38 116 GLY A CA 1
ATOM 914 C C . GLY A 1 116 ? 3.995 -4.994 11.364 1.00 91.38 116 GLY A C 1
ATOM 915 O O . GLY A 1 116 ? 3.001 -5.724 11.375 1.00 91.38 116 GLY A O 1
ATOM 916 N N . LEU A 1 117 ? 4.199 -4.014 12.244 1.00 92.69 117 LEU A N 1
ATOM 917 C CA . LEU A 1 117 ? 3.263 -3.649 13.298 1.00 92.69 117 LEU A CA 1
ATOM 918 C C . LEU A 1 117 ? 2.671 -2.272 13.031 1.00 92.69 117 LEU A C 1
ATOM 920 O O . LEU A 1 117 ? 3.382 -1.316 12.735 1.00 92.69 117 LEU A O 1
ATOM 924 N N . THR A 1 118 ? 1.362 -2.159 13.198 1.00 92.25 118 THR A N 1
ATOM 925 C CA . THR A 1 118 ? 0.652 -0.885 13.159 1.00 92.25 118 THR A CA 1
ATOM 926 C C . THR A 1 118 ? 0.066 -0.572 14.524 1.00 92.25 118 THR A C 1
ATOM 928 O O . THR A 1 118 ? -0.625 -1.412 15.105 1.00 92.25 118 THR A O 1
ATOM 931 N N . LEU A 1 119 ? 0.286 0.649 14.998 1.00 93.06 119 LEU A N 1
ATOM 932 C CA . LEU A 1 119 ? -0.435 1.247 16.113 1.00 93.06 119 LEU A CA 1
ATOM 933 C C . LEU A 1 119 ? -1.463 2.222 15.544 1.00 93.06 119 LEU A C 1
ATOM 935 O O . LEU A 1 119 ? -1.103 3.178 14.868 1.00 93.06 119 LEU A O 1
ATOM 939 N N . ASN A 1 120 ? -2.736 1.985 15.832 1.00 92.12 120 ASN A N 1
ATOM 940 C CA . ASN A 1 120 ? -3.849 2.824 15.411 1.00 92.12 120 ASN A CA 1
ATOM 941 C C . ASN A 1 120 ? -4.441 3.521 16.630 1.00 92.12 120 ASN A C 1
ATOM 943 O O . ASN A 1 120 ? -4.846 2.842 17.572 1.00 92.12 120 ASN A O 1
ATOM 947 N N . GLN A 1 121 ? -4.546 4.843 16.587 1.00 92.81 121 GLN A N 1
ATOM 948 C CA . GLN A 1 121 ? -5.211 5.663 17.589 1.00 92.81 121 GLN A CA 1
ATOM 949 C C . GLN A 1 121 ? -6.364 6.424 16.935 1.00 92.81 121 GLN A C 1
ATOM 951 O O . GLN A 1 121 ? -6.140 7.256 16.061 1.00 92.81 121 GLN A O 1
ATOM 956 N N . THR A 1 122 ? -7.599 6.173 17.356 1.00 91.62 122 THR A N 1
ATOM 957 C CA . THR A 1 122 ? -8.756 6.967 16.921 1.00 91.62 122 THR A CA 1
ATOM 958 C C . THR A 1 122 ? -8.958 8.159 17.842 1.00 91.62 122 THR A C 1
ATOM 960 O O . THR A 1 122 ? -8.778 8.041 19.055 1.00 91.62 122 THR A O 1
ATOM 963 N N . TYR A 1 123 ? -9.391 9.281 17.286 1.00 88.12 123 TYR A N 1
ATOM 964 C CA . TYR A 1 123 ? -9.700 10.495 18.034 1.00 88.12 123 TYR A CA 1
ATOM 965 C C . TYR A 1 123 ? -10.946 11.176 17.461 1.00 88.12 123 TYR A C 1
ATOM 967 O O . TYR A 1 123 ? -11.463 10.793 16.410 1.00 88.12 123 TYR A O 1
ATOM 975 N N . ARG A 1 124 ? -11.446 12.187 18.171 1.00 85.62 124 ARG A N 1
ATOM 976 C CA . ARG A 1 124 ? -12.444 13.127 17.656 1.00 85.62 124 ARG A CA 1
ATOM 977 C C . ARG A 1 124 ? -11.826 14.512 17.647 1.00 85.62 124 ARG A C 1
ATOM 979 O O . ARG A 1 124 ? -11.182 14.878 18.624 1.00 85.62 124 ARG A O 1
ATOM 986 N N . ILE A 1 125 ? -12.017 15.248 16.560 1.00 76.44 125 ILE A N 1
ATOM 987 C CA . ILE A 1 125 ? -11.606 16.650 16.469 1.00 76.44 125 ILE A CA 1
ATOM 988 C C . ILE A 1 125 ? -12.592 17.465 17.320 1.00 76.44 125 ILE A C 1
ATOM 990 O O . ILE A 1 125 ? -13.780 17.466 16.977 1.00 76.44 125 ILE A O 1
ATOM 994 N N . PRO A 1 126 ? -12.157 18.086 18.435 1.00 72.00 126 PRO A N 1
ATOM 995 C CA . PRO A 1 126 ? -13.052 18.738 19.394 1.00 72.00 126 PRO A CA 1
ATOM 996 C C . PRO A 1 126 ? -13.973 19.788 18.767 1.00 72.00 126 PRO A C 1
ATOM 998 O O . PRO A 1 126 ? -15.143 19.874 19.127 1.00 72.00 126 PRO A O 1
ATOM 1001 N N . GLU A 1 127 ? -13.469 20.531 17.787 1.00 68.00 127 GLU A N 1
ATOM 1002 C CA . GLU A 1 127 ? -14.137 21.677 17.168 1.00 68.00 127 GLU A CA 1
ATOM 1003 C C . GLU A 1 127 ? -15.297 21.273 16.243 1.00 68.00 127 GLU A C 1
ATOM 1005 O O . GLU A 1 127 ? -16.209 22.063 16.016 1.00 68.00 127 GLU A O 1
ATOM 1010 N N . PHE A 1 128 ? -15.292 20.040 15.723 1.00 67.06 128 PHE A N 1
ATOM 1011 C CA . PHE A 1 128 ? -16.263 19.583 14.716 1.00 67.06 128 PHE A CA 1
ATOM 1012 C C . PHE A 1 128 ? -16.921 18.236 15.055 1.00 67.06 128 PHE A C 1
ATOM 1014 O O . PHE A 1 128 ? -17.781 17.756 14.320 1.00 67.06 128 PHE A O 1
ATOM 1021 N N . GLY A 1 129 ? -16.509 17.583 16.150 1.00 70.06 129 GLY A N 1
ATOM 1022 C CA . GLY A 1 129 ? -16.969 16.241 16.532 1.00 70.06 129 GLY A CA 1
ATOM 1023 C C . GLY A 1 129 ? -16.567 15.138 15.543 1.00 70.06 129 GLY A C 1
ATOM 1024 O O . GLY A 1 129 ? -17.026 13.998 15.655 1.00 70.06 129 GLY A O 1
ATOM 1025 N N . THR A 1 130 ? -15.719 15.467 14.571 1.00 80.94 130 THR A N 1
ATOM 1026 C CA . THR A 1 130 ? -15.433 14.621 13.420 1.00 80.94 130 THR A CA 1
ATOM 1027 C C . THR A 1 130 ? -14.428 13.526 13.785 1.00 80.94 130 THR A C 1
ATOM 1029 O O . THR A 1 130 ? -13.397 13.831 14.393 1.00 80.94 130 THR A O 1
ATOM 1032 N N . PRO A 1 131 ? -14.697 12.247 13.458 1.00 84.94 131 PRO A N 1
ATOM 1033 C CA . PRO A 1 131 ? -13.770 11.168 13.764 1.00 84.94 131 PRO A CA 1
ATOM 1034 C C . PRO A 1 131 ? -12.490 11.280 12.928 1.00 84.94 131 PRO A C 1
ATOM 1036 O O . PRO A 1 131 ? -12.520 11.640 11.747 1.00 84.94 131 PRO A O 1
ATOM 1039 N N . GLY A 1 132 ? -11.377 10.918 13.557 1.00 87.00 132 GLY A N 1
ATOM 1040 C CA . GLY A 1 132 ? -10.067 10.818 12.936 1.00 87.00 132 GLY A CA 1
ATOM 1041 C C . GLY A 1 132 ? -9.279 9.611 13.440 1.00 87.00 132 GLY A C 1
ATOM 1042 O O . GLY A 1 132 ? -9.667 8.933 14.396 1.00 87.00 132 GLY A O 1
ATOM 1043 N N . GLN A 1 133 ? -8.166 9.333 12.769 1.00 91.19 133 GLN A N 1
ATOM 1044 C CA . GLN A 1 133 ? -7.227 8.276 13.112 1.00 91.19 133 GLN A CA 1
ATOM 1045 C C . GLN A 1 133 ? -5.788 8.735 12.874 1.00 91.19 133 GLN A C 1
ATOM 1047 O O . GLN A 1 133 ? -5.478 9.302 11.832 1.00 91.19 133 GLN A O 1
ATOM 1052 N N . ILE A 1 134 ? -4.910 8.434 13.825 1.00 90.44 134 ILE A N 1
ATOM 1053 C CA . ILE A 1 134 ? -3.462 8.408 13.630 1.00 90.44 134 ILE A CA 1
ATOM 1054 C C . ILE A 1 134 ? -3.051 6.944 13.543 1.00 90.44 134 ILE A C 1
ATOM 1056 O O . ILE A 1 134 ? -3.426 6.139 14.396 1.00 90.44 134 ILE A O 1
ATOM 1060 N N . GLN A 1 135 ? -2.283 6.592 12.525 1.00 90.06 135 GLN A N 1
ATOM 1061 C CA . GLN A 1 135 ? -1.678 5.282 12.377 1.00 90.06 135 GLN A CA 1
ATOM 1062 C C . GLN A 1 135 ? -0.163 5.434 12.292 1.00 90.06 135 GLN A C 1
ATOM 1064 O O . GLN A 1 135 ? 0.346 6.242 11.520 1.00 90.06 135 GLN A O 1
ATOM 1069 N N . LEU A 1 136 ? 0.553 4.631 13.070 1.00 91.50 136 LEU A N 1
ATOM 1070 C CA . LEU A 1 136 ? 2.003 4.506 13.011 1.00 91.50 136 LEU A CA 1
ATOM 1071 C C . LEU A 1 136 ? 2.359 3.091 12.577 1.00 91.50 136 LEU A C 1
ATOM 1073 O O . LEU A 1 136 ? 1.854 2.124 13.143 1.00 91.50 136 LEU A O 1
ATOM 1077 N N . LEU A 1 137 ? 3.243 2.979 11.596 1.00 86.25 137 LEU A N 1
ATOM 1078 C CA . LEU A 1 137 ? 3.877 1.739 11.182 1.00 86.25 137 LEU A CA 1
ATOM 1079 C C . LEU A 1 137 ? 5.276 1.669 11.794 1.00 86.25 137 LEU A C 1
ATOM 1081 O O . LEU A 1 137 ? 6.117 2.532 11.535 1.00 86.25 137 LEU A O 1
ATOM 1085 N N . VAL A 1 138 ? 5.533 0.603 12.545 1.00 81.81 138 VAL A N 1
ATOM 1086 C CA . VAL A 1 138 ? 6.811 0.331 13.208 1.00 81.81 138 VAL A CA 1
ATOM 1087 C C . VAL A 1 138 ? 7.267 -1.093 12.917 1.00 81.81 138 VAL A C 1
ATOM 1089 O O . VAL A 1 138 ? 6.455 -2.016 12.833 1.00 81.81 138 VAL A O 1
ATOM 1092 N N . GLY A 1 139 ? 8.581 -1.267 12.747 1.00 74.50 139 GLY A N 1
ATOM 1093 C CA . GLY A 1 139 ? 9.170 -2.570 12.423 1.00 74.50 139 GLY A CA 1
ATOM 1094 C C . GLY A 1 139 ? 8.649 -3.148 11.105 1.00 74.50 139 GLY A C 1
ATOM 1095 O O . GLY A 1 139 ? 8.537 -4.364 10.974 1.00 74.50 139 GLY A O 1
ATOM 1096 N N . GLY A 1 140 ? 8.269 -2.283 10.159 1.00 81.06 140 GLY A N 1
ATOM 1097 C CA . GLY A 1 140 ? 7.856 -2.710 8.834 1.00 81.06 140 GLY A CA 1
ATOM 1098 C C . GLY A 1 140 ? 9.038 -3.308 8.085 1.00 81.06 140 GLY A C 1
ATOM 1099 O O . GLY A 1 140 ? 10.163 -2.837 8.231 1.00 81.06 140 GLY A O 1
ATOM 1100 N N . PHE A 1 141 ? 8.794 -4.313 7.260 1.00 81.88 141 PHE A N 1
ATOM 1101 C CA . PHE A 1 141 ? 9.765 -4.808 6.298 1.00 81.88 141 PHE A CA 1
ATOM 1102 C C . PHE A 1 141 ? 9.110 -4.927 4.931 1.00 81.88 141 PHE A C 1
ATOM 1104 O O . PHE A 1 141 ? 7.928 -5.260 4.822 1.00 81.88 141 PHE A O 1
ATOM 1111 N N . ASN A 1 142 ? 9.903 -4.687 3.892 1.00 79.94 142 ASN A N 1
ATOM 1112 C CA . ASN A 1 142 ? 9.541 -5.020 2.526 1.00 79.94 142 ASN A CA 1
ATOM 1113 C C . ASN A 1 142 ? 10.627 -5.902 1.923 1.00 79.94 142 ASN A C 1
ATOM 1115 O O . ASN A 1 142 ? 11.820 -5.597 2.007 1.00 79.94 142 ASN A O 1
ATOM 1119 N N . TYR A 1 143 ? 10.189 -6.981 1.295 1.00 76.94 143 TYR A N 1
ATOM 1120 C CA . TYR A 1 1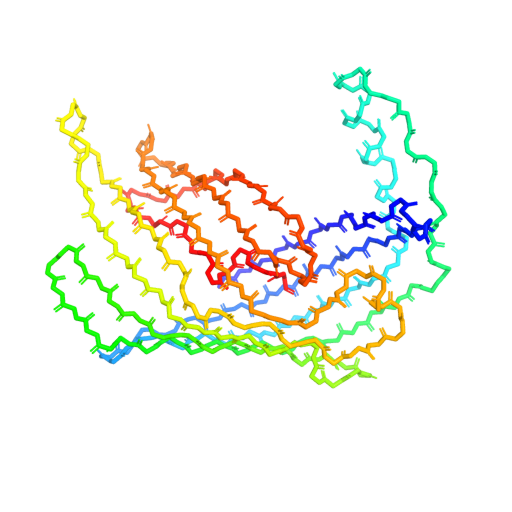43 ? 11.013 -7.899 0.540 1.00 76.94 143 TYR A CA 1
ATOM 1121 C C . TYR A 1 143 ? 10.435 -8.021 -0.866 1.00 76.94 143 TYR A C 1
ATOM 1123 O O . TYR A 1 143 ? 9.292 -8.436 -1.036 1.00 76.94 143 TYR A O 1
ATOM 1131 N N . PHE A 1 144 ? 11.223 -7.656 -1.869 1.00 75.44 144 PHE A N 1
ATOM 1132 C CA . PHE A 1 144 ? 10.862 -7.768 -3.277 1.00 75.44 144 PHE A CA 1
ATOM 1133 C C . PHE A 1 144 ? 11.817 -8.778 -3.916 1.00 75.44 144 PHE A C 1
ATOM 1135 O O . PHE A 1 144 ? 13.017 -8.488 -4.002 1.00 75.44 144 PHE A O 1
ATOM 1142 N N . PRO A 1 145 ? 11.335 -9.971 -4.305 1.00 65.88 145 PRO A N 1
ATOM 1143 C CA . PRO A 1 145 ? 12.087 -10.874 -5.161 1.00 65.88 145 PRO A CA 1
ATOM 1144 C C . PRO A 1 145 ? 12.280 -10.171 -6.497 1.00 65.88 145 PRO A C 1
ATOM 1146 O O . PRO A 1 145 ? 11.335 -9.834 -7.209 1.00 65.88 145 PRO A O 1
ATOM 1149 N N . THR A 1 146 ? 13.522 -9.834 -6.773 1.00 59.09 146 THR A N 1
ATOM 1150 C CA . THR A 1 146 ? 13.897 -8.907 -7.823 1.00 59.09 146 THR A CA 1
ATOM 1151 C C . THR A 1 146 ? 13.825 -9.574 -9.197 1.00 59.09 146 THR A C 1
ATOM 1153 O O . THR A 1 146 ? 14.654 -10.418 -9.529 1.00 59.09 146 THR A O 1
ATOM 1156 N N . LEU A 1 147 ? 12.864 -9.168 -10.033 1.00 57.56 147 LEU A N 1
ATOM 1157 C CA . LEU A 1 147 ? 13.047 -9.221 -11.488 1.00 57.56 147 LEU A CA 1
ATOM 1158 C C . LEU A 1 147 ? 13.983 -8.082 -11.888 1.00 57.56 147 LEU A C 1
ATOM 1160 O O . LEU A 1 147 ? 13.798 -6.963 -11.411 1.00 57.56 147 LEU A O 1
ATOM 1164 N N . GLN A 1 148 ? 14.913 -8.327 -12.817 1.00 58.06 148 GLN A N 1
ATOM 1165 C CA . GLN A 1 148 ? 15.885 -7.320 -13.272 1.00 58.06 148 GLN A CA 1
ATOM 1166 C C . GLN A 1 148 ? 15.248 -5.974 -13.643 1.00 58.06 148 GLN A C 1
ATOM 1168 O O . GLN A 1 148 ? 15.780 -4.930 -13.274 1.00 58.06 148 GLN A O 1
ATOM 1173 N N . ILE A 1 149 ? 14.072 -5.999 -14.275 1.00 56.59 149 ILE A N 1
ATOM 1174 C CA . ILE A 1 149 ? 13.328 -4.801 -14.685 1.00 56.59 149 ILE A CA 1
ATOM 1175 C C . ILE A 1 149 ? 12.882 -3.913 -13.517 1.00 56.59 149 ILE A C 1
ATOM 1177 O O . ILE A 1 149 ? 12.661 -2.729 -13.713 1.00 56.59 149 ILE A O 1
ATOM 1181 N N . PHE A 1 150 ? 12.751 -4.453 -12.306 1.00 64.31 150 PHE A N 1
ATOM 1182 C CA . PHE A 1 150 ? 12.276 -3.747 -11.113 1.00 64.31 150 PHE A CA 1
ATOM 1183 C C . PHE A 1 150 ? 13.411 -3.437 -10.123 1.00 64.31 150 PHE A C 1
ATOM 1185 O O . PHE A 1 150 ? 13.211 -2.664 -9.184 1.00 64.31 150 PHE A O 1
ATOM 1192 N N . ASN A 1 151 ? 14.615 -3.974 -10.356 1.00 63.03 151 ASN A N 1
ATOM 1193 C CA . ASN A 1 151 ? 15.815 -3.715 -9.549 1.00 63.03 151 ASN A CA 1
ATOM 1194 C C . ASN A 1 151 ? 16.124 -2.226 -9.327 1.00 63.03 151 ASN A C 1
ATOM 1196 O O . ASN A 1 151 ? 16.541 -1.885 -8.219 1.00 63.03 151 ASN A O 1
ATOM 1200 N N . PRO A 1 152 ? 15.943 -1.326 -10.318 1.00 59.53 152 PRO A N 1
ATOM 1201 C CA . PRO A 1 152 ? 16.249 0.092 -10.126 1.00 59.53 152 PRO A CA 1
ATOM 1202 C C . PRO A 1 152 ? 15.248 0.810 -9.213 1.00 59.53 152 PRO A C 1
ATOM 1204 O O . PRO A 1 152 ? 15.536 1.899 -8.719 1.00 59.53 152 PRO A O 1
ATOM 1207 N N . LEU A 1 153 ? 14.067 0.220 -9.006 1.00 63.62 153 LEU A N 1
ATOM 1208 C CA . LEU A 1 153 ? 12.933 0.846 -8.329 1.00 63.62 153 LEU A CA 1
ATOM 1209 C C . LEU A 1 153 ? 12.719 0.330 -6.907 1.00 63.62 153 LEU A C 1
ATOM 1211 O O . LEU A 1 153 ? 12.253 1.085 -6.056 1.00 63.62 153 LEU A O 1
ATOM 1215 N N . PHE A 1 154 ? 13.047 -0.940 -6.651 1.00 67.44 154 PHE A N 1
ATOM 1216 C CA . PHE A 1 154 ? 12.742 -1.595 -5.384 1.00 67.44 154 PHE A CA 1
ATOM 1217 C C . PHE A 1 154 ? 13.992 -2.150 -4.718 1.00 67.44 154 PHE A C 1
ATOM 1219 O O . PHE A 1 154 ? 14.753 -2.920 -5.302 1.00 67.44 154 PHE A O 1
ATOM 1226 N N . ARG A 1 155 ? 14.172 -1.808 -3.444 1.00 67.62 155 ARG A N 1
ATOM 1227 C CA . ARG A 1 155 ? 15.150 -2.426 -2.552 1.00 67.62 155 ARG A CA 1
ATOM 1228 C C . ARG A 1 155 ? 14.444 -3.031 -1.347 1.00 67.62 155 ARG A C 1
ATOM 1230 O O . ARG A 1 155 ? 13.311 -2.696 -1.002 1.00 67.62 155 ARG A O 1
ATOM 1237 N N . GLN A 1 156 ? 15.138 -3.955 -0.708 1.00 75.88 156 GLN A N 1
ATOM 1238 C CA . GLN A 1 156 ? 14.669 -4.609 0.505 1.00 75.88 156 GLN A CA 1
ATOM 1239 C C . GLN A 1 156 ? 15.084 -3.778 1.719 1.00 75.88 156 GLN A C 1
ATOM 1241 O O . GLN A 1 156 ? 16.128 -3.121 1.702 1.00 75.88 156 GLN A O 1
ATOM 1246 N N . GLY A 1 157 ? 14.293 -3.815 2.788 1.00 77.19 157 GLY A N 1
ATOM 1247 C CA . GLY A 1 157 ? 14.702 -3.186 4.038 1.00 77.19 157 GLY A CA 1
ATOM 1248 C C . GLY A 1 157 ? 13.577 -2.905 5.016 1.00 77.19 157 GLY A C 1
ATOM 1249 O O . GLY A 1 157 ? 12.408 -3.221 4.781 1.00 77.19 157 GLY A O 1
ATOM 1250 N N . LEU A 1 158 ? 13.977 -2.296 6.132 1.00 82.25 158 LEU A N 1
ATOM 1251 C CA . LEU A 1 158 ? 13.075 -1.864 7.190 1.00 82.25 158 LEU A CA 1
ATOM 1252 C C . LEU A 1 158 ? 12.371 -0.570 6.811 1.00 82.25 158 LEU A C 1
ATOM 1254 O O . LEU A 1 158 ? 12.962 0.302 6.183 1.00 82.25 158 LEU A O 1
ATOM 1258 N N . MET A 1 159 ? 11.126 -0.441 7.230 1.00 82.50 159 MET A N 1
ATOM 1259 C CA . MET A 1 159 ? 10.234 0.651 6.892 1.00 82.50 159 MET A CA 1
ATOM 1260 C C . MET A 1 159 ? 9.533 1.158 8.146 1.00 82.50 159 MET A C 1
ATOM 1262 O O . MET A 1 159 ? 9.160 0.392 9.040 1.00 82.50 159 MET A O 1
ATOM 1266 N N . ALA A 1 160 ? 9.307 2.463 8.163 1.00 84.94 160 ALA A N 1
ATOM 1267 C CA . ALA A 1 160 ? 8.475 3.130 9.146 1.00 84.94 160 ALA A CA 1
ATOM 1268 C C . ALA A 1 160 ? 7.580 4.139 8.435 1.00 84.94 160 ALA A C 1
ATOM 1270 O O . ALA A 1 160 ? 7.896 4.606 7.339 1.00 84.94 160 ALA A O 1
ATOM 1271 N N . GLY A 1 161 ? 6.462 4.489 9.052 1.00 87.19 161 GLY A N 1
ATOM 1272 C CA . GLY A 1 161 ? 5.571 5.483 8.479 1.00 87.19 161 GLY A CA 1
ATOM 1273 C C . GLY A 1 161 ? 4.534 5.981 9.459 1.00 87.19 161 GLY A C 1
ATOM 1274 O O . GLY A 1 161 ? 4.253 5.344 10.472 1.00 87.19 161 GLY A O 1
ATOM 1275 N N . GLY A 1 162 ? 3.969 7.132 9.136 1.00 88.44 162 GLY A N 1
ATOM 1276 C CA . GLY A 1 162 ? 2.868 7.744 9.853 1.00 88.44 162 GLY A CA 1
ATOM 1277 C C . GLY A 1 162 ? 1.772 8.131 8.874 1.00 88.44 162 GLY A C 1
ATOM 1278 O O . GLY A 1 162 ? 2.045 8.545 7.749 1.00 88.44 162 GLY A O 1
ATOM 1279 N N . LEU A 1 163 ? 0.528 7.980 9.303 1.00 90.38 163 LEU A N 1
ATOM 1280 C CA . LEU A 1 163 ? -0.647 8.397 8.562 1.00 90.38 163 LEU A CA 1
ATOM 1281 C C . LEU A 1 163 ? -1.618 9.056 9.518 1.00 90.38 163 LEU A C 1
ATOM 1283 O O . LEU A 1 163 ? -1.866 8.570 10.619 1.00 90.38 163 LEU A O 1
ATOM 1287 N N . VAL A 1 164 ? -2.183 10.163 9.069 1.00 88.56 164 VAL A N 1
ATOM 1288 C CA . VAL A 1 164 ? -3.253 10.868 9.759 1.00 88.56 164 VAL A CA 1
ATOM 1289 C C . VAL A 1 164 ? -4.437 10.907 8.815 1.00 88.56 164 VAL A C 1
ATOM 1291 O O . VAL A 1 164 ? -4.310 11.336 7.672 1.00 88.56 164 VAL A O 1
ATOM 1294 N N . SER A 1 165 ? -5.582 10.431 9.284 1.00 88.50 165 SER A N 1
ATOM 1295 C CA . SER A 1 165 ? -6.847 10.471 8.563 1.00 88.50 165 SER A CA 1
ATOM 1296 C C . SER A 1 165 ? -7.874 11.245 9.358 1.00 88.50 165 SER A C 1
ATOM 1298 O O . SER A 1 165 ? -8.051 11.002 10.548 1.00 88.50 165 SER A O 1
ATOM 1300 N N . ALA A 1 166 ? -8.617 12.107 8.684 1.00 87.12 166 ALA A N 1
ATOM 1301 C CA . ALA A 1 166 ? -9.775 12.767 9.254 1.00 87.12 166 ALA A CA 1
ATOM 1302 C C . ALA A 1 166 ? -10.923 12.714 8.257 1.00 87.12 166 ALA A C 1
ATOM 1304 O O . ALA A 1 166 ? -10.732 12.881 7.048 1.00 87.12 166 ALA A O 1
ATOM 1305 N N . LYS A 1 167 ? -12.137 12.508 8.762 1.00 84.94 167 LYS A N 1
ATOM 1306 C CA . LYS A 1 167 ? -13.319 12.841 7.976 1.00 84.94 167 LYS A CA 1
ATOM 1307 C C . LYS A 1 167 ? -13.330 14.369 7.813 1.00 84.94 167 LYS A C 1
ATOM 1309 O O . LYS A 1 167 ? -13.127 15.090 8.781 1.00 84.94 167 LYS A O 1
ATOM 1314 N N . ILE A 1 168 ? -13.482 14.863 6.590 1.00 78.38 168 ILE A N 1
ATOM 1315 C CA . ILE A 1 168 ? -13.470 16.311 6.305 1.00 78.38 168 ILE A CA 1
ATOM 1316 C C . ILE A 1 168 ? -14.814 16.803 5.766 1.00 78.38 168 ILE A C 1
ATOM 1318 O O . ILE A 1 168 ? -15.162 17.963 5.957 1.00 78.38 168 ILE A O 1
ATOM 1322 N N . PHE A 1 169 ? -15.626 15.906 5.196 1.00 75.56 169 PHE A N 1
ATOM 1323 C CA . PHE A 1 169 ? -17.005 16.180 4.775 1.00 75.56 169 PHE A CA 1
ATOM 1324 C C . PHE A 1 169 ? -17.905 14.975 5.105 1.00 75.56 169 PHE A C 1
ATOM 1326 O O . PHE A 1 169 ? -17.388 13.888 5.385 1.00 75.56 169 PHE A O 1
ATOM 1333 N N . PRO A 1 170 ? -19.247 15.088 5.025 1.00 72.44 170 PRO A N 1
ATOM 1334 C CA . PRO A 1 170 ? -20.164 13.975 5.300 1.00 72.44 170 PRO A CA 1
ATOM 1335 C C . PRO A 1 170 ? -19.851 12.679 4.536 1.00 72.44 170 PRO A C 1
ATOM 1337 O O . PRO A 1 170 ? -20.125 11.598 5.066 1.00 72.44 170 PRO A O 1
ATOM 1340 N N . HIS A 1 171 ? -19.232 12.810 3.358 1.00 76.75 171 HIS A N 1
ATOM 1341 C CA . HIS A 1 171 ? -18.908 11.738 2.414 1.00 76.75 171 HIS A CA 1
ATOM 1342 C C . HIS A 1 171 ? -17.419 11.664 2.045 1.00 76.75 171 HIS A C 1
ATOM 1344 O O . HIS A 1 171 ? -17.076 11.084 1.021 1.00 76.75 171 HIS A O 1
ATOM 1350 N N . GLY A 1 172 ? -16.526 12.295 2.814 1.00 79.62 172 GLY A N 1
ATOM 1351 C CA . GLY A 1 172 ? -15.116 12.381 2.433 1.00 79.62 172 GLY A CA 1
ATOM 1352 C C . GLY A 1 172 ? -14.154 12.214 3.596 1.00 79.62 172 GLY A C 1
ATOM 1353 O O . GLY A 1 172 ? -14.292 12.883 4.624 1.00 79.62 172 GLY A O 1
ATOM 1354 N N . THR A 1 173 ? -13.151 11.365 3.387 1.00 83.88 173 THR A N 1
ATOM 1355 C CA . THR A 1 173 ? -11.976 11.222 4.250 1.00 83.88 173 THR A CA 1
ATOM 1356 C C . THR A 1 173 ? -10.759 11.786 3.533 1.00 83.88 173 THR A C 1
ATOM 1358 O O . THR A 1 173 ? -10.529 11.478 2.364 1.00 83.88 173 THR A O 1
ATOM 1361 N N . LEU A 1 174 ? -9.969 12.580 4.249 1.00 84.75 174 LEU A N 1
ATOM 1362 C CA . LEU A 1 174 ? -8.632 12.985 3.837 1.00 84.75 174 LEU A CA 1
ATOM 1363 C C . LEU A 1 174 ? -7.612 12.239 4.683 1.00 84.75 174 LEU A C 1
ATOM 1365 O O . LEU A 1 174 ? -7.706 12.232 5.911 1.00 84.75 174 LEU A O 1
ATOM 1369 N N . SER A 1 175 ? -6.629 11.656 4.012 1.00 85.69 175 SER A N 1
ATOM 1370 C CA . SER A 1 175 ? -5.488 10.999 4.627 1.00 85.69 175 SER A CA 1
ATOM 1371 C C . SER A 1 175 ? -4.203 11.641 4.131 1.00 85.69 175 SER A C 1
ATOM 1373 O O . SER A 1 175 ? -3.989 11.767 2.927 1.00 85.69 175 SER A O 1
ATOM 1375 N N . LEU A 1 176 ? -3.342 12.016 5.066 1.00 86.88 176 LEU A N 1
ATOM 1376 C CA . LEU A 1 176 ? -1.974 12.448 4.808 1.00 86.88 176 LEU A CA 1
ATOM 1377 C C . LEU A 1 176 ? -1.047 11.376 5.356 1.00 86.88 176 LEU A C 1
ATOM 1379 O O . LEU A 1 176 ? -1.262 10.892 6.469 1.00 86.88 176 LEU A O 1
ATOM 1383 N N . TRP A 1 177 ? -0.026 11.001 4.599 1.00 86.88 177 TRP A N 1
ATOM 1384 C CA . TRP A 1 177 ? 0.923 9.992 5.042 1.00 86.88 177 TRP A CA 1
ATOM 1385 C C . TRP A 1 177 ? 2.352 10.350 4.670 1.00 86.88 177 TRP A C 1
ATOM 1387 O O . TRP A 1 177 ? 2.610 11.053 3.693 1.00 86.88 177 TRP A O 1
ATOM 1397 N N . ALA A 1 178 ? 3.272 9.846 5.484 1.00 86.69 178 ALA A N 1
ATOM 1398 C CA . ALA A 1 178 ? 4.701 9.917 5.261 1.00 86.69 178 ALA A CA 1
ATOM 1399 C C . ALA A 1 178 ? 5.329 8.565 5.603 1.00 86.69 178 ALA A C 1
ATOM 1401 O O . ALA A 1 178 ? 4.994 7.957 6.621 1.00 86.69 178 ALA A O 1
ATOM 1402 N N . THR A 1 179 ? 6.251 8.092 4.775 1.00 83.00 179 THR A N 1
ATOM 1403 C CA . THR A 1 179 ? 6.927 6.804 4.972 1.00 83.00 179 THR A CA 1
ATOM 1404 C C . THR A 1 179 ? 8.413 6.930 4.697 1.00 83.00 179 THR A C 1
ATOM 1406 O O . THR A 1 179 ? 8.826 7.575 3.738 1.00 83.00 179 THR A O 1
ATOM 1409 N N . MET A 1 180 ? 9.226 6.268 5.510 1.00 83.06 180 MET A N 1
ATOM 1410 C CA . MET A 1 180 ? 10.653 6.093 5.274 1.00 83.06 180 MET A CA 1
ATOM 1411 C C . MET A 1 180 ? 10.905 4.728 4.652 1.00 83.06 180 MET A C 1
ATOM 1413 O O . MET A 1 180 ? 10.346 3.729 5.109 1.00 83.06 180 MET A O 1
ATOM 1417 N N . ASN A 1 181 ? 11.794 4.681 3.660 1.00 74.06 181 ASN A N 1
ATOM 1418 C CA . ASN A 1 181 ? 12.191 3.439 3.003 1.00 74.06 181 ASN A CA 1
ATOM 1419 C C . ASN A 1 181 ? 11.028 2.687 2.328 1.00 74.06 181 ASN A C 1
ATOM 1421 O O . ASN A 1 181 ? 11.052 1.459 2.199 1.00 74.06 181 ASN A O 1
ATOM 1425 N N . GLN A 1 182 ? 10.005 3.426 1.880 1.00 71.25 182 GLN A N 1
ATOM 1426 C CA . GLN A 1 182 ? 9.006 2.889 0.961 1.00 71.25 182 GLN A CA 1
ATOM 1427 C C . GLN A 1 182 ? 9.738 2.448 -0.308 1.00 71.25 182 GLN A C 1
ATOM 1429 O O . GLN A 1 182 ? 10.618 3.156 -0.795 1.00 71.25 182 GLN A O 1
ATOM 1434 N N . TYR A 1 183 ? 9.456 1.231 -0.774 1.00 68.31 183 TYR A N 1
ATOM 1435 C CA . TYR A 1 183 ? 10.167 0.616 -1.905 1.00 68.31 183 TYR A CA 1
ATOM 1436 C C . TYR A 1 183 ? 11.673 0.423 -1.681 1.00 68.31 183 TYR A C 1
ATOM 1438 O O . TYR A 1 183 ? 12.405 0.179 -2.630 1.00 68.31 183 TYR A O 1
ATOM 1446 N N . GLY A 1 184 ? 12.173 0.532 -0.446 1.00 62.59 184 GLY A N 1
ATOM 1447 C CA . GLY A 1 184 ? 13.610 0.456 -0.176 1.00 62.59 184 GLY A CA 1
ATOM 1448 C C . GLY A 1 184 ? 14.412 1.684 -0.636 1.00 62.59 184 GLY A C 1
ATOM 1449 O O . GLY A 1 184 ? 15.644 1.642 -0.700 1.00 62.59 184 GLY A O 1
ATOM 1450 N N . LEU A 1 185 ? 13.725 2.778 -0.968 1.00 69.38 185 LEU A N 1
ATOM 1451 C CA . LEU A 1 185 ? 14.333 4.057 -1.309 1.00 69.38 185 LEU A CA 1
ATOM 1452 C C . LEU A 1 185 ? 14.545 4.867 -0.025 1.00 69.38 185 LEU A C 1
ATOM 1454 O O . LEU A 1 185 ? 13.592 5.194 0.677 1.00 69.38 185 LEU A O 1
ATOM 1458 N N . LYS A 1 186 ? 15.801 5.218 0.282 1.00 68.88 186 LYS A N 1
ATOM 1459 C CA . LYS A 1 186 ? 16.197 5.850 1.560 1.00 68.88 186 LYS A CA 1
ATOM 1460 C C . LYS A 1 186 ? 15.534 7.211 1.835 1.00 68.88 186 LYS A C 1
ATOM 1462 O O . LYS A 1 186 ? 15.584 7.683 2.969 1.00 68.88 186 LYS A O 1
ATOM 1467 N N . SER A 1 187 ? 14.918 7.829 0.832 1.00 73.62 187 SER A N 1
ATOM 1468 C CA . SER A 1 187 ? 14.231 9.112 0.961 1.00 73.62 187 SER A CA 1
ATOM 1469 C C . SER A 1 187 ? 12.832 8.963 1.579 1.00 73.62 187 SER A C 1
ATOM 1471 O O . SER A 1 187 ? 12.146 7.963 1.343 1.00 73.62 187 SER A O 1
ATOM 1473 N N . PRO A 1 188 ? 12.362 9.951 2.360 1.00 78.31 188 PRO A N 1
ATOM 1474 C CA . PRO A 1 188 ? 10.970 10.008 2.782 1.00 78.31 188 PRO A CA 1
ATOM 1475 C C . PRO A 1 188 ? 10.036 10.152 1.577 1.00 78.31 188 PRO A C 1
ATOM 1477 O O . PRO A 1 188 ? 10.311 10.920 0.657 1.00 78.31 188 PRO A O 1
ATOM 1480 N N . HIS A 1 189 ? 8.921 9.435 1.612 1.00 79.06 189 HIS A N 1
ATOM 1481 C CA . HIS A 1 189 ? 7.834 9.547 0.646 1.00 79.06 189 HIS A CA 1
ATOM 1482 C C . HIS A 1 189 ? 6.627 10.140 1.347 1.00 79.06 189 HIS A C 1
ATOM 1484 O O . HIS A 1 189 ? 6.394 9.857 2.523 1.00 79.06 189 HIS A O 1
ATOM 1490 N N . TYR A 1 190 ? 5.866 10.941 0.615 1.00 81.44 190 TYR A N 1
ATOM 1491 C CA . TYR A 1 190 ? 4.687 11.618 1.124 1.00 81.44 190 TYR A CA 1
ATOM 1492 C C . TYR A 1 190 ? 3.530 11.378 0.178 1.00 81.44 190 TYR A C 1
ATOM 1494 O O . TYR A 1 190 ? 3.717 11.289 -1.038 1.00 81.44 190 TYR A O 1
ATOM 1502 N N . GLY A 1 191 ? 2.324 11.354 0.722 1.00 75.56 191 GLY A N 1
ATOM 1503 C CA . GLY A 1 191 ? 1.149 11.340 -0.118 1.00 75.56 191 GLY A CA 1
ATOM 1504 C C . GLY A 1 191 ? -0.096 11.839 0.574 1.00 75.56 191 GLY A C 1
ATOM 1505 O O . GLY A 1 191 ? -0.183 11.981 1.796 1.00 75.56 191 GLY A O 1
ATOM 1506 N N . ILE A 1 192 ? -1.061 12.126 -0.287 1.00 78.19 192 ILE A N 1
ATOM 1507 C CA . ILE A 1 192 ? -2.374 12.635 0.055 1.00 78.19 192 ILE A CA 1
ATOM 1508 C C . ILE A 1 192 ? -3.375 11.691 -0.595 1.00 78.19 192 ILE A C 1
ATOM 1510 O O . ILE A 1 192 ? -3.257 11.359 -1.774 1.00 78.19 192 ILE A O 1
ATOM 1514 N N . THR A 1 193 ? -4.361 11.242 0.167 1.00 77.12 193 THR A N 1
ATOM 1515 C CA . THR A 1 193 ? -5.455 10.421 -0.344 1.00 77.12 193 THR A CA 1
ATOM 1516 C C . THR A 1 193 ? -6.767 11.061 0.059 1.00 77.12 193 THR A C 1
ATOM 1518 O O . THR A 1 193 ? -7.004 11.321 1.236 1.00 77.12 193 THR A O 1
ATOM 1521 N N . ILE A 1 194 ? -7.624 11.311 -0.927 1.00 75.56 194 ILE A N 1
ATOM 1522 C CA . ILE A 1 194 ? -8.994 11.768 -0.714 1.00 75.56 194 ILE A CA 1
ATOM 1523 C C . ILE A 1 194 ? -9.898 10.613 -1.120 1.00 75.56 194 ILE A C 1
ATOM 1525 O O . ILE A 1 194 ? -9.909 10.211 -2.281 1.00 75.56 194 ILE A O 1
ATOM 1529 N N . ALA A 1 195 ? -10.634 10.062 -0.161 1.00 73.88 195 ALA A N 1
ATOM 1530 C CA . ALA A 1 195 ? -11.567 8.975 -0.407 1.00 73.88 195 ALA A CA 1
ATOM 1531 C C . ALA A 1 195 ? -13.002 9.489 -0.286 1.00 73.88 195 ALA A C 1
ATOM 1533 O O . ALA A 1 195 ? -13.409 9.955 0.781 1.00 73.88 195 ALA A O 1
ATOM 1534 N N . TYR A 1 196 ? -13.769 9.379 -1.373 1.00 72.94 196 TYR A N 1
ATOM 1535 C CA . TYR A 1 196 ? -15.214 9.582 -1.349 1.00 72.94 196 TYR A CA 1
ATOM 1536 C C . TYR A 1 196 ? -15.893 8.303 -0.855 1.00 72.94 196 TYR A C 1
ATOM 1538 O O . TYR A 1 196 ? -15.691 7.230 -1.422 1.00 72.94 196 TYR A O 1
ATOM 1546 N N . GLN A 1 197 ? -16.656 8.392 0.231 1.00 65.69 197 GLN A N 1
ATOM 1547 C CA . GLN A 1 197 ? -17.235 7.236 0.910 1.00 65.69 197 GLN A CA 1
ATOM 1548 C C . GLN A 1 197 ? -18.640 7.536 1.446 1.00 65.69 197 GLN A C 1
ATOM 1550 O O . GLN A 1 197 ? -19.082 8.683 1.543 1.00 65.69 197 GLN A O 1
ATOM 1555 N N . SER A 1 198 ? -19.361 6.471 1.809 1.00 54.56 198 SER A N 1
ATOM 1556 C CA . SER A 1 198 ? -20.656 6.562 2.494 1.00 54.56 198 SER A CA 1
ATOM 1557 C C . SER A 1 198 ? -20.546 7.307 3.842 1.00 54.56 198 SER A C 1
ATOM 1559 O O . SER A 1 198 ? -19.479 7.759 4.245 1.00 54.56 198 SER A O 1
ATOM 1561 N N . LYS A 1 199 ? -21.654 7.451 4.585 1.00 57.66 199 LYS A N 1
ATOM 1562 C CA . LYS A 1 199 ? -21.687 8.207 5.858 1.00 57.66 199 LYS A CA 1
ATOM 1563 C C . LYS A 1 199 ? -20.677 7.711 6.918 1.00 57.66 199 LYS A C 1
ATOM 1565 O O . LYS A 1 199 ? -20.376 8.464 7.850 1.00 57.66 199 LYS A O 1
ATOM 1570 N N . ILE A 1 200 ? -20.166 6.484 6.793 1.00 58.72 200 ILE A N 1
ATOM 1571 C CA . ILE A 1 200 ? -19.247 5.831 7.735 1.00 58.72 200 ILE A CA 1
ATOM 1572 C C . ILE A 1 200 ? -17.797 6.246 7.441 1.00 58.72 200 ILE A C 1
ATOM 1574 O O . ILE A 1 200 ? -17.371 6.291 6.294 1.00 58.72 200 ILE A O 1
ATOM 1578 N N . PHE A 1 201 ? -17.034 6.556 8.490 1.00 62.75 201 PHE A N 1
ATOM 1579 C CA . PHE A 1 201 ? -15.611 6.879 8.378 1.00 62.75 201 PHE A CA 1
ATOM 1580 C C . PHE A 1 201 ? -14.787 5.606 8.143 1.00 62.75 201 PHE A C 1
ATOM 1582 O O . PHE A 1 201 ? -14.693 4.780 9.052 1.00 62.75 201 PHE A O 1
ATOM 1589 N N . HIS A 1 202 ? -14.1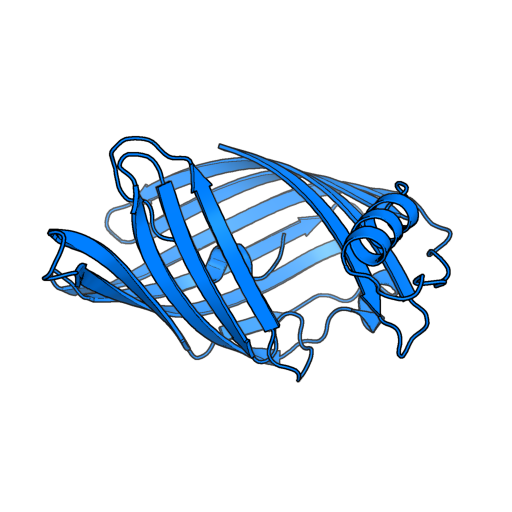58 5.469 6.971 1.00 64.44 202 HIS A N 1
ATOM 1590 C CA . HIS A 1 202 ? -13.088 4.491 6.760 1.00 64.44 202 HIS A CA 1
ATOM 1591 C C . HIS A 1 202 ? -11.746 5.226 6.648 1.00 64.44 202 HIS A C 1
ATOM 1593 O O . HIS A 1 202 ? -11.510 5.920 5.652 1.00 64.44 202 HIS A O 1
ATOM 1599 N N . PRO A 1 203 ? -10.876 5.129 7.669 1.00 62.66 203 PRO A N 1
ATOM 1600 C CA . PRO A 1 203 ? -9.573 5.771 7.623 1.00 62.66 203 PRO A CA 1
ATOM 1601 C C . PRO A 1 203 ? -8.670 5.109 6.579 1.00 62.66 203 PRO A C 1
ATOM 1603 O O . PRO A 1 203 ? -8.819 3.926 6.264 1.00 62.66 203 PRO A O 1
ATOM 1606 N N . GLY A 1 204 ? -7.708 5.876 6.064 1.00 62.34 204 GLY A N 1
ATOM 1607 C CA . GLY A 1 204 ? -6.638 5.328 5.239 1.00 62.34 204 GLY A CA 1
ATOM 1608 C C . GLY A 1 204 ? -5.803 4.310 6.020 1.00 62.34 204 GLY A C 1
ATOM 1609 O O . GLY A 1 204 ? -5.731 4.351 7.246 1.00 62.34 204 GLY A O 1
ATOM 1610 N N . ASN A 1 205 ? -5.159 3.392 5.304 1.00 73.31 205 ASN A N 1
ATOM 1611 C CA . ASN A 1 205 ? -4.360 2.330 5.902 1.00 73.31 205 ASN A CA 1
ATOM 1612 C C . ASN A 1 205 ? -2.978 2.287 5.240 1.00 73.31 205 ASN A C 1
ATOM 1614 O O . ASN A 1 205 ? -2.866 1.891 4.080 1.00 73.31 205 ASN A O 1
ATOM 1618 N N . LEU A 1 206 ? -1.928 2.649 5.984 1.00 72.12 206 LEU A N 1
ATOM 1619 C CA . LEU A 1 206 ? -0.532 2.593 5.542 1.00 72.12 206 LEU A CA 1
ATOM 1620 C C . LEU A 1 206 ? -0.197 1.225 4.972 1.00 72.12 206 LEU A C 1
ATOM 1622 O O . LEU A 1 206 ? 0.409 1.159 3.914 1.00 72.12 206 LEU A O 1
ATOM 1626 N N . SER A 1 207 ? -0.644 0.133 5.601 1.00 63.88 207 SER A N 1
ATOM 1627 C CA . SER A 1 207 ? -0.347 -1.215 5.096 1.00 63.88 207 SER A CA 1
ATOM 1628 C C . SER A 1 207 ? -0.844 -1.453 3.663 1.00 63.88 207 SER A C 1
ATOM 1630 O O . SER A 1 207 ? -0.259 -2.278 2.970 1.00 63.88 207 SER A O 1
ATOM 1632 N N . GLY A 1 208 ? -1.868 -0.721 3.204 1.00 60.16 208 GLY A N 1
ATOM 1633 C CA . GLY A 1 208 ? -2.379 -0.759 1.830 1.00 60.16 208 GLY A CA 1
ATOM 1634 C C . GLY A 1 208 ? -1.733 0.265 0.888 1.00 60.16 208 GLY A C 1
ATOM 1635 O O . GLY A 1 208 ? -1.592 -0.011 -0.297 1.00 60.16 208 GLY A O 1
ATOM 1636 N N . VAL A 1 209 ? -1.285 1.412 1.407 1.00 57.81 209 VAL A N 1
ATOM 1637 C CA . VAL A 1 209 ? -0.642 2.501 0.637 1.00 57.81 209 VAL A CA 1
ATOM 1638 C C . VAL A 1 209 ? 0.766 2.125 0.147 1.00 57.81 209 VAL A C 1
ATOM 1640 O O . VAL A 1 209 ? 1.301 2.720 -0.785 1.00 57.81 209 VAL A O 1
ATOM 1643 N N . LEU A 1 210 ? 1.373 1.111 0.760 1.00 54.72 210 LEU A N 1
ATOM 1644 C CA . LEU A 1 210 ? 2.799 0.828 0.649 1.00 54.72 210 LEU A CA 1
ATOM 1645 C C . LEU A 1 210 ? 3.274 0.091 -0.606 1.00 54.72 210 LEU A C 1
ATOM 1647 O O . LEU A 1 210 ? 4.476 -0.111 -0.695 1.00 54.72 210 LEU A O 1
ATOM 1651 N N . PHE A 1 211 ? 2.382 -0.317 -1.517 1.00 53.53 211 PHE A N 1
ATOM 1652 C CA . PHE A 1 211 ? 2.619 -0.689 -2.931 1.00 53.53 211 PHE A CA 1
ATOM 1653 C C . PHE A 1 211 ? 1.330 -1.315 -3.516 1.00 53.53 211 PHE A C 1
ATOM 1655 O O . PHE A 1 211 ? 0.620 -1.964 -2.732 1.00 53.53 211 PHE A O 1
ATOM 1662 N N . PRO A 1 212 ? 1.052 -1.200 -4.833 1.00 43.16 212 PRO A N 1
ATOM 1663 C CA . PRO A 1 212 ? 0.022 -1.963 -5.546 1.00 43.16 212 PRO A CA 1
ATOM 1664 C C . PRO A 1 212 ? 0.343 -3.456 -5.571 1.00 43.16 212 PRO A C 1
ATOM 1666 O O . PRO A 1 212 ? 1.417 -3.860 -6.060 1.00 43.16 212 PRO A O 1
#

Sequence (212 aa):
NIDLYYAILTNRESDYRLDLIAVRVTNEKTLSWGSVMLGFGMIGHGNFGGAKIQNWYHKLGGYNEVDLEYLDESTFGITATAQVQNRIWQKPHTTISSFLATSLRTGTGVSYLRGGLTLNQTYRIPEFGTPGQIQLLVGGFNYFPTLQIFNPLFRQGLMAGGLVSAKIFPHGTLSLWATMNQYGLKSPHYGITIAYQSKIFHPGNLSGVLFP

Secondary structure (DSSP, 8-state):
-EEEEEEEEEEGGGTEEEEEEEEEEEEEEEETTEEEEEEEEEEEEE-SSHHHHHHHHHHHTTPPP---PBPS--EEEEEEEEEEEEEEEEETTEEEEEEEEEEEETTTEEEEEEEEEEEEEEEEETTTTEEEEEEEEEEEEEE----GGGTTT---EEEEEEEEEEEEETTEEEEEEEEESGGG-SSEEEEEEEEE--SS-----HHHHT--